Protein 1JHL (pdb70)

Structure (mmCIF, N/CA/C/O backbone):
data_1JHL
#
_entry.id   1JHL
#
_cell.length_a   57.800
_cell.length_b   57.800
_cell.length_c   282.100
_cell.angle_alpha   90.00
_cell.angle_beta   90.00
_cell.angle_gamma   120.00
#
_symmetry.space_group_name_H-M   'P 65'
#
loop_
_entity.id
_entity.type
_entity.pdbx_description
1 polymer 'IGG1-KAPPA D11.15 FV (LIGHT CHAIN)'
2 polymer 'IGG1-KAPPA D11.15 FV (HEAVY CHAIN)'
3 polymer 'PHEASANT EGG WHITE LYSOZYME'
#
loop_
_atom_site.group_PDB
_atom_site.id
_atom_site.type_symbol
_atom_site.label_atom_id
_atom_site.label_alt_id
_atom_site.label_comp_id
_atom_site.label_asym_id
_atom_site.label_entity_id
_atom_site.label_seq_id
_atom_site.pdbx_PDB_ins_code
_atom_site.Cartn_x
_atom_site.Cartn_y
_atom_site.Cartn_z
_atom_site.occupancy
_atom_site.B_iso_or_equiv
_atom_site.auth_seq_id
_atom_site.auth_comp_id
_atom_site.auth_asym_id
_atom_site.auth_atom_id
_atom_site.pdbx_PDB_model_num
ATOM 1 N N . ASP A 1 1 ? 59.745 -23.527 14.785 1.00 32.51 1 ASP L N 1
ATOM 2 C CA . ASP A 1 1 ? 59.720 -24.666 13.878 1.00 30.67 1 ASP L CA 1
ATOM 3 C C . ASP A 1 1 ? 60.519 -24.103 12.704 1.00 29.06 1 ASP L C 1
ATOM 4 O O . ASP A 1 1 ? 60.367 -22.908 12.377 1.00 28.57 1 ASP L O 1
ATOM 9 N N . ILE A 1 2 ? 61.370 -24.980 12.156 1.00 26.44 2 ILE L N 1
ATOM 10 C CA . ILE A 1 2 ? 62.196 -24.637 11.003 1.00 23.80 2 ILE L CA 1
ATOM 11 C C . ILE A 1 2 ? 61.207 -24.540 9.859 1.00 21.43 2 ILE L C 1
ATOM 12 O O . ILE A 1 2 ? 60.278 -25.320 9.666 1.00 18.83 2 ILE L O 1
ATOM 17 N N . GLU A 1 3 ? 61.437 -23.494 9.148 1.00 21.18 3 GLU L N 1
ATOM 18 C CA . GLU A 1 3 ? 60.639 -23.207 8.000 1.00 22.28 3 GLU L CA 1
ATOM 19 C C . GLU A 1 3 ? 61.657 -23.407 6.927 1.00 20.55 3 GLU L C 1
ATOM 20 O O . GLU A 1 3 ? 62.745 -22.821 7.049 1.00 18.44 3 GLU L O 1
ATOM 26 N N . LEU A 1 4 ? 61.327 -24.257 5.957 1.00 19.09 4 LEU L N 1
ATOM 27 C CA . LEU A 1 4 ? 62.110 -24.490 4.771 1.00 15.97 4 LEU L CA 1
ATOM 28 C C . LEU A 1 4 ? 61.271 -23.907 3.669 1.00 16.44 4 LEU L C 1
ATOM 29 O O . LEU A 1 4 ? 60.032 -24.113 3.557 1.00 17.36 4 LEU L O 1
ATOM 34 N N . THR A 1 5 ? 62.039 -23.067 2.975 1.00 16.50 5 THR L N 1
ATOM 35 C CA . THR A 1 5 ? 61.583 -22.479 1.732 1.00 17.21 5 THR L CA 1
ATOM 36 C C . THR A 1 5 ? 62.165 -23.294 0.576 1.00 16.08 5 THR L C 1
ATOM 37 O O . THR A 1 5 ? 63.367 -23.518 0.551 1.00 16.65 5 THR L O 1
ATOM 41 N N . GLN A 1 6 ? 61.416 -23.827 -0.371 1.00 14.89 6 GLN L N 1
ATOM 42 C CA . GLN A 1 6 ? 62.045 -24.594 -1.413 1.00 14.36 6 GLN L CA 1
ATOM 43 C C . GLN A 1 6 ? 62.014 -23.805 -2.724 1.00 15.22 6 GLN L C 1
ATOM 44 O O . GLN A 1 6 ? 61.077 -23.009 -2.914 1.00 12.63 6 GLN L O 1
ATOM 50 N N . SER A 1 7 ? 62.942 -23.929 -3.678 1.00 15.73 7 SER L N 1
ATOM 51 C CA . SER A 1 7 ? 62.920 -22.985 -4.774 1.00 17.81 7 SER L CA 1
ATOM 52 C C . SER A 1 7 ? 63.497 -23.518 -6.064 1.00 18.79 7 SER L C 1
ATOM 53 O O . SER A 1 7 ? 64.610 -24.028 -6.087 1.00 20.02 7 SER L O 1
ATOM 56 N N . PRO A 1 8 ? 62.851 -23.416 -7.186 1.00 19.14 8 PRO L N 1
ATOM 57 C CA . PRO A 1 8 ? 61.546 -22.818 -7.343 1.00 20.64 8 PRO L CA 1
ATOM 58 C C . PRO A 1 8 ? 60.466 -23.815 -7.066 1.00 21.27 8 PRO L C 1
ATOM 59 O O . PRO A 1 8 ? 60.787 -24.980 -6.903 1.00 22.70 8 PRO L O 1
ATOM 63 N N . SER A 1 9 ? 59.204 -23.414 -7.046 1.00 24.08 9 SER L N 1
ATOM 64 C CA . SER A 1 9 ? 58.104 -24.334 -6.879 1.00 25.46 9 SER L CA 1
ATOM 65 C C . SER A 1 9 ? 58.000 -24.971 -8.249 1.00 26.38 9 SER L C 1
ATOM 66 O O . SER A 1 9 ? 57.632 -26.118 -8.277 1.00 28.83 9 SER L O 1
ATOM 69 N N . TYR A 1 10 ? 58.325 -24.389 -9.405 1.00 28.13 10 TYR L N 1
ATOM 70 C CA . TYR A 1 10 ? 58.191 -25.086 -10.658 1.00 30.34 10 TYR L CA 1
ATOM 71 C C . TYR A 1 10 ? 59.457 -24.929 -11.444 1.00 30.24 10 TYR L C 1
ATOM 72 O O . TYR A 1 10 ? 60.099 -23.881 -11.467 1.00 30.20 10 TYR L O 1
ATOM 81 N N . LEU A 1 11 ? 59.868 -26.066 -11.962 1.00 31.06 11 LEU L N 1
ATOM 82 C CA . LEU A 1 11 ? 60.985 -26.143 -12.875 1.00 31.15 11 LEU L CA 1
ATOM 83 C C . LEU A 1 11 ? 60.499 -27.069 -13.953 1.00 30.46 11 LEU L C 1
ATOM 84 O O . LEU A 1 11 ? 59.797 -28.066 -13.718 1.00 32.11 11 LEU L O 1
ATOM 89 N N . VAL A 1 12 ? 60.765 -26.672 -15.178 1.00 28.71 12 VAL L N 1
ATOM 90 C CA . VAL A 1 12 ? 60.506 -27.568 -16.288 1.00 26.60 12 VAL L CA 1
ATOM 91 C C . VAL A 1 12 ? 61.910 -27.824 -16.799 1.00 25.46 12 VAL L C 1
ATOM 92 O O . VAL A 1 12 ? 62.833 -27.046 -16.541 1.00 25.07 12 VAL L O 1
ATOM 96 N N . ALA A 1 13 ? 62.113 -28.945 -17.459 1.00 24.41 13 ALA L N 1
ATOM 97 C CA . ALA A 1 13 ? 63.417 -29.272 -17.963 1.00 23.60 13 ALA L CA 1
ATOM 98 C C . ALA A 1 13 ? 63.378 -30.264 -19.108 1.00 23.25 13 ALA L C 1
ATOM 99 O O . ALA A 1 13 ? 62.350 -30.907 -19.337 1.00 22.78 13 ALA L O 1
ATOM 101 N N . SER A 1 14 ? 64.442 -30.413 -19.872 1.00 24.25 14 SER L N 1
ATOM 102 C CA . SER A 1 14 ? 64.421 -31.396 -20.926 1.00 27.51 14 SER L CA 1
ATOM 103 C C . SER A 1 14 ? 65.401 -32.524 -20.619 1.00 29.64 14 SER L C 1
ATOM 104 O O . SER A 1 14 ? 66.414 -32.293 -19.937 1.00 28.86 14 SER L O 1
ATOM 107 N N . PRO A 1 15 ? 65.096 -33.802 -20.954 1.00 30.32 15 PRO L N 1
ATOM 108 C CA . PRO A 1 15 ? 65.914 -34.911 -20.517 1.00 30.22 15 PRO L CA 1
ATOM 109 C C . PRO A 1 15 ? 67.315 -34.702 -21.111 1.00 31.32 15 PRO L C 1
ATOM 110 O O . PRO A 1 15 ? 67.452 -34.158 -22.230 1.00 31.61 15 PRO L O 1
ATOM 114 N N . GLY A 1 16 ? 68.306 -35.004 -20.243 1.00 29.71 16 GLY L N 1
ATOM 115 C CA . GLY A 1 16 ? 69.700 -34.798 -20.536 1.00 27.16 16 GLY L CA 1
ATOM 116 C C . GLY A 1 16 ? 70.246 -33.566 -19.867 1.00 26.30 16 GLY L C 1
ATOM 117 O O . GLY A 1 16 ? 71.455 -33.449 -19.650 1.00 28.04 16 GLY L O 1
ATOM 118 N N . GLU A 1 17 ? 69.428 -32.604 -19.504 1.00 25.34 17 GLU L N 1
ATOM 119 C CA . GLU A 1 17 ? 69.967 -31.439 -18.856 1.00 25.03 17 GLU L CA 1
ATOM 120 C C . GLU A 1 17 ? 69.985 -31.600 -17.337 1.00 24.77 17 GLU L C 1
ATOM 121 O O . GLU A 1 17 ? 69.443 -32.608 -16.861 1.00 23.77 17 GLU L O 1
ATOM 127 N N . THR A 1 18 ? 70.700 -30.686 -16.640 1.00 24.45 18 THR L N 1
ATOM 128 C CA . THR A 1 18 ? 70.819 -30.636 -15.185 1.00 25.15 18 THR L CA 1
ATOM 129 C C . THR A 1 18 ? 69.914 -29.595 -14.559 1.00 24.69 18 THR L C 1
ATOM 130 O O . THR A 1 18 ? 69.865 -28.465 -15.047 1.00 25.54 18 THR L O 1
ATOM 134 N N . ILE A 1 19 ? 69.273 -29.920 -13.459 1.00 23.41 19 ILE L N 1
ATOM 135 C CA . ILE A 1 19 ? 68.452 -28.999 -12.717 1.00 22.96 19 ILE L CA 1
ATOM 136 C C . ILE A 1 19 ? 69.044 -28.772 -11.307 1.00 22.50 19 ILE L C 1
ATOM 137 O O . ILE A 1 19 ? 70.044 -29.411 -10.960 1.00 22.42 19 ILE L O 1
ATOM 142 N N . THR A 1 20 ? 68.532 -27.910 -10.422 1.00 23.23 20 THR L N 1
ATOM 143 C CA . THR A 1 20 ? 69.093 -27.616 -9.077 1.00 22.10 20 THR L CA 1
ATOM 144 C C . THR A 1 20 ? 67.964 -26.978 -8.262 1.00 21.36 20 THR L C 1
ATOM 145 O O . THR A 1 20 ? 67.307 -26.018 -8.691 1.00 23.91 20 THR L O 1
ATOM 149 N N . ILE A 1 21 ? 67.622 -27.539 -7.129 1.00 19.44 21 ILE L N 1
ATOM 150 C CA . ILE A 1 21 ? 66.533 -27.051 -6.319 1.00 14.58 21 ILE L CA 1
ATOM 151 C C . ILE A 1 21 ? 67.248 -26.567 -5.088 1.00 15.28 21 ILE L C 1
ATOM 152 O O . ILE A 1 21 ? 68.260 -27.123 -4.649 1.00 15.88 21 ILE L O 1
ATOM 157 N N . ASN A 1 22 ? 66.773 -25.502 -4.525 1.00 16.25 22 ASN L N 1
ATOM 158 C CA . ASN A 1 22 ? 67.365 -25.036 -3.285 1.00 18.17 22 ASN L CA 1
ATOM 159 C C . ASN A 1 22 ? 66.347 -25.182 -2.173 1.00 16.62 22 ASN L C 1
ATOM 160 O O . ASN A 1 22 ? 65.141 -25.222 -2.430 1.00 14.69 22 ASN L O 1
ATOM 165 N N . CYS A 1 23 ? 66.889 -25.301 -0.969 1.00 15.06 23 CYS L N 1
ATOM 166 C CA . CYS A 1 23 ? 66.115 -25.467 0.216 1.00 15.50 23 CYS L CA 1
ATOM 167 C C . CYS A 1 23 ? 66.738 -24.534 1.212 1.00 15.95 23 CYS L C 1
ATOM 168 O O . CYS A 1 23 ? 67.938 -24.517 1.398 1.00 17.35 23 CYS L O 1
ATOM 171 N N . ARG A 1 24 ? 65.955 -23.647 1.816 1.00 18.66 24 ARG L N 1
ATOM 172 C CA . ARG A 1 24 ? 66.455 -22.649 2.762 1.00 19.39 24 ARG L CA 1
ATOM 173 C C . ARG A 1 24 ? 65.806 -22.866 4.137 1.00 16.97 24 ARG L C 1
ATOM 174 O O . ARG A 1 24 ? 64.586 -22.815 4.168 1.00 18.45 24 ARG L O 1
ATOM 182 N N . ALA A 1 25 ? 66.504 -23.205 5.223 1.00 14.74 25 ALA L N 1
ATOM 183 C CA . ALA A 1 25 ? 65.960 -23.373 6.571 1.00 13.78 25 ALA L CA 1
ATOM 184 C C . ALA A 1 25 ? 65.831 -22.031 7.350 1.00 14.34 25 ALA L C 1
ATOM 185 O O . ALA A 1 25 ? 66.617 -21.128 7.035 1.00 14.28 25 ALA L O 1
ATOM 187 N N . SER A 1 26 ? 64.867 -21.763 8.296 1.00 15.23 26 SER L N 1
ATOM 188 C CA . SER A 1 26 ? 64.799 -20.528 9.104 1.00 14.72 26 SER L CA 1
ATOM 189 C C . SER A 1 26 ? 65.914 -20.494 10.145 1.00 16.97 26 SER L C 1
ATOM 190 O O . SER A 1 26 ? 66.213 -19.461 10.749 1.00 18.14 26 SER L O 1
ATOM 193 N N . LYS A 1 27 ? 66.548 -21.618 10.491 1.00 16.17 27 LYS L N 1
ATOM 194 C CA . LYS A 1 27 ? 67.730 -21.552 11.280 1.00 15.51 27 LYS L CA 1
ATOM 195 C C . LYS A 1 27 ? 68.623 -22.638 10.751 1.00 14.82 27 LYS L C 1
ATOM 196 O O . LYS A 1 27 ? 68.104 -23.353 9.940 1.00 12.49 27 LYS L O 1
ATOM 202 N N . SER A 1 28 ? 69.920 -22.751 11.151 1.00 17.09 28 SER L N 1
ATOM 203 C CA . SER A 1 28 ? 70.933 -23.772 10.808 1.00 17.16 28 SER L CA 1
ATOM 204 C C . SER A 1 28 ? 70.467 -25.109 11.398 1.00 19.85 28 SER L C 1
ATOM 205 O O . SER A 1 28 ? 70.195 -25.269 12.619 1.00 20.86 28 SER L O 1
ATOM 208 N N . ILE A 1 29 ? 70.376 -26.085 10.473 1.00 20.26 29 ILE L N 1
ATOM 209 C CA . ILE A 1 29 ? 69.940 -27.434 10.776 1.00 17.66 29 ILE L CA 1
ATOM 210 C C . ILE A 1 29 ? 71.120 -28.330 10.539 1.00 18.39 29 ILE L C 1
ATOM 211 O O . ILE A 1 29 ? 70.947 -29.352 9.922 1.00 16.93 29 ILE L O 1
ATOM 216 N N . SER A 1 30 ? 72.316 -27.898 10.968 1.00 20.75 30 SER L N 1
ATOM 217 C CA . SER A 1 30 ? 73.580 -28.652 10.965 1.00 22.62 30 SER L CA 1
ATOM 218 C C . SER A 1 30 ? 74.005 -29.770 9.970 1.00 23.84 30 SER L C 1
ATOM 219 O O . SER A 1 30 ? 74.853 -30.628 10.289 1.00 23.86 30 SER L O 1
ATOM 222 N N . LYS A 1 31 ? 73.529 -29.661 8.721 1.00 22.61 31 LYS L N 1
ATOM 223 C CA . LYS A 1 31 ? 73.576 -30.644 7.628 1.00 23.82 31 LYS L CA 1
ATOM 224 C C . LYS A 1 31 ? 72.445 -31.694 7.709 1.00 21.64 31 LYS L C 1
ATOM 225 O O . LYS A 1 31 ? 72.313 -32.598 6.886 1.00 21.58 31 LYS L O 1
ATOM 231 N N . SER A 1 32 ? 71.561 -31.611 8.681 1.00 19.21 32 SER L N 1
ATOM 232 C CA . SER A 1 32 ? 70.354 -32.425 8.784 1.00 16.57 32 SER L CA 1
ATOM 233 C C . SER A 1 32 ? 69.145 -32.133 7.869 1.00 14.32 32 SER L C 1
ATOM 234 O O . SER A 1 32 ? 68.034 -31.969 8.392 1.00 15.18 32 SER L O 1
ATOM 237 N N . LEU A 1 33 ? 69.319 -32.182 6.541 1.00 9.37 33 LEU L N 1
ATOM 238 C CA . LEU A 1 33 ? 68.249 -32.0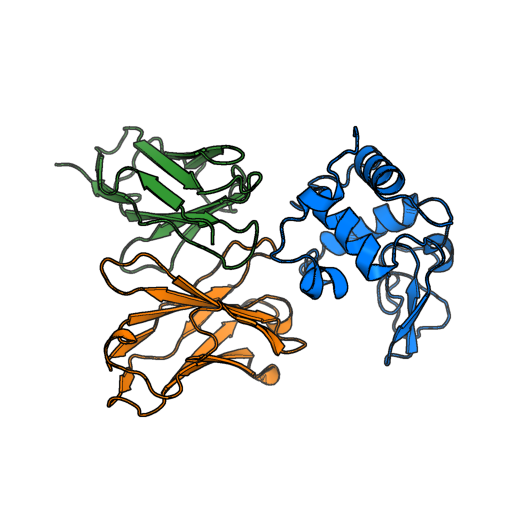66 5.586 1.00 7.15 33 LEU L CA 1
ATOM 239 C C . LEU A 1 33 ? 68.074 -33.376 4.870 1.00 6.63 33 LEU L C 1
ATOM 240 O O . LEU A 1 33 ? 69.102 -34.028 4.677 1.00 7.96 33 LEU L O 1
ATOM 245 N N . ALA A 1 34 ? 66.878 -33.775 4.431 1.00 6.13 34 ALA L N 1
ATOM 246 C CA . ALA A 1 34 ? 66.670 -35.013 3.646 1.00 6.07 34 ALA L CA 1
ATOM 247 C C . ALA A 1 34 ? 65.861 -34.665 2.436 1.00 3.94 34 ALA L C 1
ATOM 248 O O . ALA A 1 34 ? 65.158 -33.656 2.500 1.00 4.01 34 ALA L O 1
ATOM 250 N N . TRP A 1 35 ? 65.933 -35.398 1.331 1.00 3.65 35 TRP L N 1
ATOM 251 C CA . TRP A 1 35 ? 65.216 -35.014 0.120 1.00 3.97 35 TRP L CA 1
ATOM 252 C C . TRP A 1 35 ? 64.407 -36.176 -0.365 1.00 3.63 35 TRP L C 1
ATOM 253 O O . TRP A 1 35 ? 64.838 -37.294 -0.194 1.00 5.02 35 TRP L O 1
ATOM 264 N N . TYR A 1 36 ? 63.213 -35.917 -0.886 1.00 5.44 36 TYR L N 1
ATOM 265 C CA . TYR A 1 36 ? 62.275 -36.906 -1.358 1.00 8.41 36 TYR L CA 1
ATOM 266 C C . TYR A 1 36 ? 61.813 -36.694 -2.791 1.00 7.69 36 TYR L C 1
ATOM 267 O O . TYR A 1 36 ? 61.780 -35.572 -3.269 1.00 6.11 36 TYR L O 1
ATOM 276 N N . GLN A 1 37 ? 61.613 -37.790 -3.520 1.00 8.85 37 GLN L N 1
ATOM 277 C CA . GLN A 1 37 ? 60.964 -37.727 -4.790 1.00 10.93 37 GLN L CA 1
ATOM 278 C C . GLN A 1 37 ? 59.571 -38.385 -4.636 1.00 13.16 37 GLN L C 1
ATOM 279 O O . GLN A 1 37 ? 59.431 -39.514 -4.127 1.00 12.21 37 GLN L O 1
ATOM 285 N N . GLU A 1 38 ? 58.557 -37.632 -5.109 1.00 16.55 38 GLU L N 1
ATOM 286 C CA . GLU A 1 38 ? 57.150 -38.036 -5.173 1.00 19.07 38 GLU L CA 1
ATOM 287 C C . GLU A 1 38 ? 56.631 -38.044 -6.626 1.00 19.00 38 GLU L C 1
ATOM 288 O O . GLU A 1 38 ? 56.328 -37.034 -7.272 1.00 16.58 38 GLU L O 1
ATOM 294 N N . LYS A 1 39 ? 56.512 -39.247 -7.153 1.00 21.11 39 LYS L N 1
ATOM 295 C CA . LYS A 1 39 ? 55.953 -39.557 -8.470 1.00 23.02 39 LYS L CA 1
ATOM 296 C C . LYS A 1 39 ? 54.564 -40.165 -8.207 1.00 22.26 39 LYS L C 1
ATOM 297 O O . LYS A 1 39 ? 54.356 -41.040 -7.371 1.00 19.86 39 LYS L O 1
ATOM 303 N N . PRO A 1 40 ? 53.585 -39.723 -8.971 1.00 22.48 40 PRO L N 1
ATOM 304 C CA . PRO A 1 40 ? 52.230 -40.186 -8.878 1.00 21.77 40 PRO L CA 1
ATOM 305 C C . PRO A 1 40 ? 52.092 -41.655 -9.180 1.00 20.93 40 PRO L C 1
ATOM 306 O O . PRO A 1 40 ? 52.495 -42.081 -10.256 1.00 22.70 40 PRO L O 1
ATOM 310 N N . GLY A 1 41 ? 51.446 -42.423 -8.315 1.00 21.43 41 GLY L N 1
ATOM 311 C CA . GLY A 1 41 ? 51.257 -43.864 -8.474 1.00 20.90 41 GLY L CA 1
ATOM 312 C C . GLY A 1 41 ? 52.411 -44.643 -7.861 1.00 21.53 41 GLY L C 1
ATOM 313 O O . GLY A 1 41 ? 52.720 -45.771 -8.244 1.00 23.59 41 GLY L O 1
ATOM 314 N N . LYS A 1 42 ? 52.970 -44.060 -6.813 1.00 21.01 42 LYS L N 1
ATOM 315 C CA . LYS A 1 42 ? 54.210 -44.455 -6.169 1.00 19.23 42 LYS L CA 1
ATOM 316 C C . LYS A 1 42 ? 54.294 -43.798 -4.786 1.00 20.13 42 LYS L C 1
ATOM 317 O O . LYS A 1 42 ? 54.090 -42.582 -4.549 1.00 18.30 42 LYS L O 1
ATOM 323 N N . THR A 1 43 ? 54.744 -44.731 -3.916 1.00 20.96 43 THR L N 1
ATOM 324 C CA . THR A 1 43 ? 55.175 -44.484 -2.536 1.00 19.64 43 THR L CA 1
ATOM 325 C C . THR A 1 43 ? 56.327 -43.437 -2.525 1.00 21.83 43 THR L C 1
ATOM 326 O O . THR A 1 43 ? 57.155 -43.370 -3.457 1.00 22.83 43 THR L O 1
ATOM 330 N N . ASN A 1 44 ? 56.484 -42.618 -1.474 1.00 23.05 44 ASN L N 1
ATOM 331 C CA . ASN A 1 44 ? 57.481 -41.541 -1.436 1.00 21.83 44 ASN L CA 1
ATOM 332 C C . ASN A 1 44 ? 58.912 -42.065 -1.245 1.00 21.19 44 ASN L C 1
ATOM 333 O O . ASN A 1 44 ? 59.190 -42.942 -0.418 1.00 21.07 44 ASN L O 1
ATOM 338 N N . ASN A 1 45 ? 59.830 -41.570 -2.086 1.00 20.15 45 ASN L N 1
ATOM 339 C CA . ASN A 1 45 ? 61.183 -42.099 -2.195 1.00 17.43 45 ASN L CA 1
ATOM 340 C C . ASN A 1 45 ? 62.186 -41.239 -1.451 1.00 14.59 45 ASN L C 1
ATOM 341 O O . ASN A 1 45 ? 62.258 -40.056 -1.727 1.00 16.34 45 ASN L O 1
ATOM 346 N N . LEU A 1 46 ? 62.943 -41.706 -0.477 1.00 11.47 46 LEU L N 1
ATOM 347 C CA . LEU A 1 46 ? 63.985 -40.956 0.155 1.00 10.25 46 LEU L CA 1
ATOM 348 C C . LEU A 1 46 ? 65.205 -41.093 -0.760 1.00 11.68 46 LEU L C 1
ATOM 349 O O . LEU A 1 46 ? 65.711 -42.204 -0.974 1.00 13.61 46 LEU L O 1
ATOM 354 N N . LEU A 1 47 ? 65.634 -39.986 -1.370 1.00 12.72 47 LEU L N 1
ATOM 355 C CA . LEU A 1 47 ? 66.813 -39.869 -2.234 1.00 10.49 47 LEU L CA 1
ATOM 356 C C . LEU A 1 47 ? 68.071 -39.696 -1.397 1.00 10.03 47 LEU L C 1
ATOM 357 O O . LEU A 1 47 ? 69.013 -40.464 -1.473 1.00 10.61 47 LEU L O 1
ATOM 362 N N . ILE A 1 48 ? 68.095 -38.675 -0.560 1.00 10.79 48 ILE L N 1
ATOM 363 C CA . ILE A 1 48 ? 69.290 -38.209 0.135 1.00 12.19 48 ILE L CA 1
ATOM 364 C C . ILE A 1 48 ? 68.874 -37.909 1.552 1.00 12.89 48 ILE L C 1
ATOM 365 O O . ILE A 1 48 ? 67.742 -37.499 1.824 1.00 13.52 48 ILE L O 1
ATOM 370 N N . TYR A 1 49 ? 69.846 -38.096 2.422 1.00 13.10 49 TYR L N 1
ATOM 371 C CA . TYR A 1 49 ? 69.676 -37.840 3.797 1.00 13.38 49 TYR L CA 1
ATOM 372 C C . TYR A 1 49 ? 71.001 -37.333 4.371 1.00 14.24 49 TYR L C 1
ATOM 373 O O . TYR A 1 49 ? 72.121 -37.679 3.969 1.00 12.46 49 TYR L O 1
ATOM 382 N N . SER A 1 50 ? 70.765 -36.404 5.303 1.00 16.28 50 SER L N 1
ATOM 383 C CA . SER A 1 50 ? 71.788 -35.629 6.028 1.00 17.02 50 SER L CA 1
ATOM 384 C C . SER A 1 50 ? 72.661 -34.948 5.021 1.00 16.19 50 SER L C 1
ATOM 385 O O . SER A 1 50 ? 73.672 -35.512 4.615 1.00 18.10 50 SER L O 1
ATOM 388 N N . GLY A 1 51 ? 72.144 -33.843 4.500 1.00 16.50 51 GLY L N 1
ATOM 389 C CA . GLY A 1 51 ? 72.872 -32.949 3.597 1.00 17.05 51 GLY L CA 1
ATOM 390 C C . GLY A 1 51 ? 73.309 -33.668 2.339 1.00 17.59 51 GLY L C 1
ATOM 391 O O . GLY A 1 51 ? 72.672 -33.546 1.296 1.00 18.18 51 GLY L O 1
ATOM 392 N N . SER A 1 52 ? 74.349 -34.467 2.478 1.00 18.57 52 SER L N 1
ATOM 393 C CA . SER A 1 52 ? 74.974 -35.233 1.416 1.00 20.15 52 SER L CA 1
ATOM 394 C C . SER A 1 52 ? 74.769 -36.768 1.261 1.00 18.15 52 SER L C 1
ATOM 395 O O . SER A 1 52 ? 74.945 -37.274 0.141 1.00 16.41 52 SER L O 1
ATOM 398 N N . THR A 1 53 ? 74.357 -37.563 2.271 1.00 17.85 53 THR L N 1
ATOM 399 C CA . THR A 1 53 ? 74.477 -39.040 2.142 1.00 16.13 53 THR L CA 1
ATOM 400 C C . THR A 1 53 ? 73.409 -39.653 1.242 1.00 18.13 53 THR L C 1
ATOM 401 O O . THR A 1 53 ? 72.259 -39.196 1.175 1.00 18.96 53 THR L O 1
ATOM 405 N N . LEU A 1 54 ? 73.820 -40.659 0.462 1.00 18.74 54 LEU L N 1
ATOM 406 C CA . LEU A 1 54 ? 72.885 -41.220 -0.483 1.00 19.38 54 LEU L CA 1
ATOM 407 C C . LEU A 1 54 ? 72.193 -42.377 0.199 1.00 22.30 54 LEU L C 1
ATOM 408 O O . LEU A 1 54 ? 72.746 -43.207 0.965 1.00 23.13 54 LEU L O 1
ATOM 413 N N . GLN A 1 55 ? 70.893 -42.354 -0.071 1.00 23.46 55 GLN L N 1
ATOM 414 C CA . GLN A 1 55 ? 70.108 -43.456 0.356 1.00 23.47 55 GLN L CA 1
ATOM 415 C C . GLN A 1 55 ? 70.576 -44.568 -0.560 1.00 25.42 55 GLN L C 1
ATOM 416 O O . GLN A 1 55 ? 70.954 -44.408 -1.731 1.00 26.48 55 GLN L O 1
ATOM 422 N N . SER A 1 56 ? 70.622 -45.769 -0.029 1.00 27.84 56 SER L N 1
ATOM 423 C CA . SER A 1 56 ? 70.999 -46.910 -0.832 1.00 28.51 56 SER 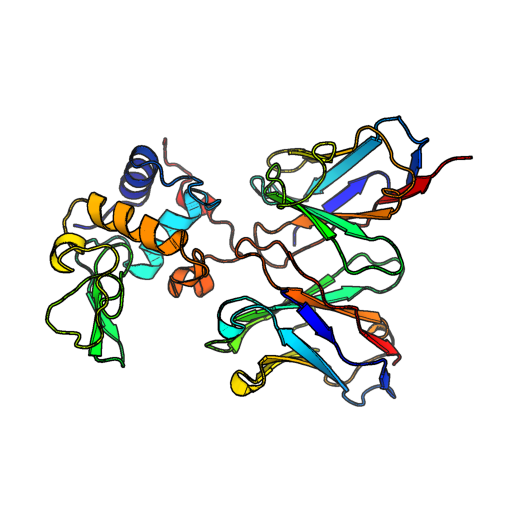L CA 1
ATOM 424 C C . SER A 1 56 ? 69.975 -47.194 -1.936 1.00 29.24 56 SER L C 1
ATOM 425 O O . SER A 1 56 ? 68.722 -47.127 -1.778 1.00 29.04 56 SER L O 1
ATOM 428 N N . GLY A 1 57 ? 70.631 -47.398 -3.089 1.00 27.67 57 GLY L N 1
ATOM 429 C CA . GLY A 1 57 ? 69.932 -47.870 -4.265 1.00 26.11 57 GLY L CA 1
ATOM 430 C C . GLY A 1 57 ? 69.709 -46.769 -5.278 1.00 26.58 57 GLY L C 1
ATOM 431 O O . GLY A 1 57 ? 69.327 -47.117 -6.408 1.00 28.69 57 GLY L O 1
ATOM 432 N N . ILE A 1 58 ? 69.988 -45.480 -4.968 1.00 23.03 58 ILE L N 1
ATOM 433 C CA . ILE A 1 58 ? 69.636 -44.408 -5.862 1.00 19.59 58 ILE L CA 1
ATOM 434 C C . ILE A 1 58 ? 70.661 -44.000 -6.912 1.00 20.15 58 ILE L C 1
ATOM 435 O O . ILE A 1 58 ? 71.874 -44.034 -6.610 1.00 22.16 58 ILE L O 1
ATOM 440 N N . PRO A 1 59 ? 70.278 -43.595 -8.151 1.00 18.12 59 PRO L N 1
ATOM 441 C CA . PRO A 1 59 ? 71.280 -43.283 -9.138 1.00 17.49 59 PRO L CA 1
ATOM 442 C C . PRO A 1 59 ? 72.029 -42.013 -8.721 1.00 18.47 59 PRO L C 1
ATOM 443 O O . PRO A 1 59 ? 71.450 -40.948 -8.445 1.00 17.76 59 PRO L O 1
ATOM 447 N N . SER A 1 60 ? 73.359 -42.208 -8.754 1.00 18.96 60 SER L N 1
ATOM 448 C CA . SER A 1 60 ? 74.431 -41.270 -8.490 1.00 18.07 60 SER L CA 1
ATOM 449 C C . SER A 1 60 ? 74.205 -39.882 -8.986 1.00 17.46 60 SER L C 1
ATOM 450 O O . SER A 1 60 ? 74.761 -38.910 -8.474 1.00 19.62 60 SER L O 1
ATOM 453 N N . ARG A 1 61 ? 73.371 -39.724 -9.996 1.00 17.40 61 ARG L N 1
ATOM 454 C CA . ARG A 1 61 ? 73.139 -38.407 -10.558 1.00 16.32 61 ARG L CA 1
ATOM 455 C C . ARG A 1 61 ? 72.450 -37.506 -9.563 1.00 15.95 61 ARG L C 1
ATOM 456 O O . ARG A 1 61 ? 72.381 -36.293 -9.800 1.00 18.03 61 ARG L O 1
ATOM 464 N N . PHE A 1 62 ? 71.969 -38.075 -8.456 1.00 15.03 62 PHE L N 1
ATOM 465 C CA . PHE A 1 62 ? 71.321 -37.355 -7.393 1.00 14.35 62 PHE L CA 1
ATOM 466 C C . PHE A 1 62 ? 72.335 -36.823 -6.406 1.00 16.42 62 PHE L C 1
ATOM 467 O O . PHE A 1 62 ? 73.142 -37.574 -5.809 1.00 15.98 62 PHE L O 1
ATOM 475 N N . SER A 1 63 ? 72.324 -35.483 -6.186 1.00 18.10 63 SER L N 1
ATOM 476 C CA . SER A 1 63 ? 73.334 -34.902 -5.276 1.00 18.05 63 SER L CA 1
ATOM 477 C C . SER A 1 63 ? 72.932 -33.710 -4.426 1.00 15.39 63 SER L C 1
ATOM 478 O O . SER A 1 63 ? 72.350 -32.752 -4.896 1.00 14.54 63 SER L O 1
ATOM 481 N N . GLY A 1 64 ? 73.314 -33.753 -3.169 1.00 15.81 64 GLY L N 1
ATOM 482 C CA . GLY A 1 64 ? 73.050 -32.686 -2.250 1.00 14.82 64 GLY L CA 1
ATOM 483 C C . GLY A 1 64 ? 74.283 -32.191 -1.551 1.00 13.76 64 GLY L C 1
ATOM 484 O O . GLY A 1 64 ? 75.191 -32.923 -1.120 1.00 10.60 64 GLY L O 1
ATOM 485 N N . SER A 1 65 ? 74.118 -30.874 -1.462 1.00 14.86 65 SER L N 1
ATOM 486 C CA . SER A 1 65 ? 75.093 -29.990 -0.862 1.00 17.12 65 SER L CA 1
ATOM 487 C C . SER A 1 65 ? 74.490 -28.972 0.136 1.00 16.92 65 SER L C 1
ATOM 488 O O . SER A 1 65 ? 73.324 -28.613 0.020 1.00 17.44 65 SER L O 1
ATOM 491 N N . GLY A 1 66 ? 75.181 -28.449 1.139 1.00 17.35 66 GLY L N 1
ATOM 492 C CA . GLY A 1 66 ? 74.635 -27.539 2.135 1.00 16.79 66 GLY L CA 1
ATOM 493 C C . GLY A 1 66 ? 75.108 -27.952 3.536 1.00 16.82 66 GLY L C 1
ATOM 494 O O . GLY A 1 66 ? 75.459 -29.109 3.852 1.00 13.76 66 GLY L O 1
ATOM 495 N N . SER A 1 67 ? 74.956 -26.965 4.396 1.00 18.93 67 SER L N 1
ATOM 496 C CA . SER A 1 67 ? 75.450 -27.093 5.730 1.00 22.24 67 SER L CA 1
ATOM 497 C C . SER A 1 67 ? 74.516 -26.540 6.848 1.00 23.41 67 SER L C 1
ATOM 498 O O . SER A 1 67 ? 74.184 -27.257 7.825 1.00 23.24 67 SER L O 1
ATOM 501 N N . GLY A 1 68 ? 74.033 -25.294 6.786 1.00 22.84 68 GLY L N 1
ATOM 502 C CA . GLY A 1 68 ? 73.211 -24.822 7.885 1.00 23.19 68 GLY L CA 1
ATOM 503 C C . GLY A 1 68 ? 71.850 -24.401 7.415 1.00 24.10 68 GLY L C 1
ATOM 504 O O . GLY A 1 68 ? 70.852 -24.961 7.815 1.00 24.72 68 GLY L O 1
ATOM 505 N N . THR A 1 69 ? 71.817 -23.429 6.523 1.00 25.55 69 THR L N 1
ATOM 506 C CA . THR A 1 69 ? 70.608 -22.826 5.977 1.00 26.04 69 THR L CA 1
ATOM 507 C C . THR A 1 69 ? 70.372 -23.134 4.479 1.00 25.66 69 THR L C 1
ATOM 508 O O . THR A 1 69 ? 69.238 -23.438 4.107 1.00 26.82 69 THR L O 1
ATOM 512 N N . ASP A 1 70 ? 71.359 -23.048 3.567 1.00 24.02 70 ASP L N 1
ATOM 513 C CA . ASP A 1 70 ? 71.054 -23.349 2.191 1.00 24.18 70 ASP L CA 1
ATOM 514 C C . ASP A 1 70 ? 71.646 -24.700 1.895 1.00 21.96 70 ASP L C 1
ATOM 515 O O . ASP A 1 70 ? 72.754 -24.986 2.368 1.00 21.38 70 ASP L O 1
ATOM 520 N N . PHE A 1 71 ? 70.871 -25.517 1.186 1.00 18.40 71 PHE L N 1
ATOM 521 C CA . PHE A 1 71 ? 71.168 -26.868 0.735 1.00 16.44 71 PHE L CA 1
ATOM 522 C C . PHE A 1 71 ? 70.573 -26.973 -0.679 1.00 16.77 71 PHE L C 1
ATOM 523 O O . PHE A 1 71 ? 69.632 -26.231 -1.054 1.00 14.89 71 PHE L O 1
ATOM 531 N N . THR A 1 72 ? 71.079 -27.904 -1.486 1.00 16.21 72 THR L N 1
ATOM 532 C CA . THR A 1 72 ? 70.637 -27.998 -2.865 1.00 16.24 72 THR L CA 1
ATOM 533 C C . THR A 1 72 ? 70.537 -29.483 -3.201 1.00 16.16 72 THR L C 1
ATOM 534 O O . THR A 1 72 ? 71.105 -30.388 -2.559 1.00 14.19 72 THR L O 1
ATOM 538 N N . LEU A 1 73 ? 69.728 -29.670 -4.240 1.00 15.72 73 LEU L N 1
ATOM 539 C CA . LEU A 1 73 ? 69.577 -30.956 -4.860 1.00 14.13 73 LEU L CA 1
ATOM 540 C C . LEU A 1 73 ? 69.904 -30.548 -6.250 1.00 12.88 73 LEU L C 1
ATOM 541 O O . LEU A 1 73 ? 69.477 -29.500 -6.708 1.00 11.41 73 LEU L O 1
ATOM 546 N N . THR A 1 74 ? 70.845 -31.333 -6.752 1.00 15.36 74 THR L N 1
ATOM 547 C CA . THR A 1 74 ? 71.355 -31.363 -8.108 1.00 17.56 74 THR L CA 1
ATOM 548 C C . THR A 1 74 ? 70.929 -32.705 -8.718 1.00 17.95 74 THR L C 1
ATOM 549 O O . THR A 1 74 ? 71.160 -33.825 -8.170 1.00 17.11 74 THR L O 1
ATOM 553 N N . ILE A 1 75 ? 70.321 -32.559 -9.881 1.00 15.48 75 ILE L N 1
ATOM 554 C CA . ILE A 1 75 ? 69.925 -33.766 -10.564 1.00 15.81 75 ILE L CA 1
ATOM 555 C C . ILE A 1 75 ? 70.546 -33.621 -11.958 1.00 18.06 75 ILE L C 1
ATOM 556 O O . ILE A 1 75 ? 70.119 -32.697 -12.658 1.00 19.87 75 ILE L O 1
ATOM 561 N N . SER A 1 76 ? 71.567 -34.369 -12.409 1.00 19.75 76 SER L N 1
ATOM 562 C CA . SER A 1 76 ? 72.047 -34.224 -13.784 1.00 20.65 76 SER L CA 1
ATOM 563 C C . SER A 1 76 ? 71.196 -35.146 -14.619 1.00 20.48 76 SER L C 1
ATOM 564 O O . SER A 1 76 ? 70.187 -35.603 -14.084 1.00 23.40 76 SER L O 1
ATOM 567 N N . SER A 1 77 ? 71.543 -35.444 -15.866 1.00 20.19 77 SER L N 1
ATOM 568 C CA . SER A 1 77 ? 70.860 -36.295 -16.813 1.00 20.19 77 SER L CA 1
ATOM 569 C C . SER A 1 77 ? 69.467 -36.818 -16.521 1.00 22.27 77 SER L C 1
ATOM 570 O O . SER A 1 77 ? 69.083 -37.987 -16.219 1.00 22.14 77 SER L O 1
ATOM 573 N N . LEU A 1 78 ? 68.707 -35.777 -16.816 1.00 22.60 78 LEU L N 1
ATOM 574 C CA . LEU A 1 78 ? 67.284 -35.942 -16.739 1.00 22.92 78 LEU L CA 1
ATOM 575 C C . LEU A 1 78 ? 66.804 -37.024 -17.729 1.00 24.39 78 LEU L C 1
ATOM 576 O O . LEU A 1 78 ? 67.206 -37.095 -18.909 1.00 21.32 78 LEU L O 1
ATOM 581 N N . GLU A 1 79 ? 66.199 -37.996 -16.981 1.00 25.81 79 GLU L N 1
ATOM 582 C CA . GLU A 1 79 ? 65.552 -39.233 -17.442 1.00 24.98 79 GLU L CA 1
ATOM 583 C C . GLU A 1 79 ? 64.146 -38.799 -17.479 1.00 25.42 79 GLU L C 1
ATOM 584 O O . GLU A 1 79 ? 63.727 -38.059 -16.567 1.00 27.26 79 GLU L O 1
ATOM 590 N N . PRO A 1 80 ? 63.342 -39.315 -18.394 1.00 25.12 80 PRO L N 1
ATOM 591 C CA . PRO A 1 80 ? 61.982 -38.835 -18.507 1.00 25.42 80 PRO L CA 1
ATOM 592 C C . PRO A 1 80 ? 61.125 -39.215 -17.274 1.00 26.76 80 PRO L C 1
ATOM 593 O O . PRO A 1 80 ? 60.012 -38.670 -17.077 1.00 27.51 80 PRO L O 1
ATOM 597 N N . GLU A 1 81 ? 61.656 -40.106 -16.399 1.00 25.85 81 GLU L N 1
ATOM 598 C CA . GLU A 1 81 ? 60.836 -40.553 -15.319 1.00 25.36 81 GLU L CA 1
ATOM 599 C C . GLU A 1 81 ? 61.260 -39.901 -14.052 1.00 23.40 81 GLU L C 1
ATOM 600 O O . GLU A 1 81 ? 60.531 -39.942 -13.058 1.00 19.89 81 GLU L O 1
ATOM 606 N N . ASP A 1 82 ? 62.367 -39.177 -14.038 1.00 22.73 82 ASP L N 1
ATOM 607 C CA . ASP A 1 82 ? 62.648 -38.576 -12.767 1.00 22.85 82 ASP L CA 1
ATOM 608 C C . ASP A 1 82 ? 62.075 -37.153 -12.861 1.00 23.22 82 ASP L C 1
ATOM 609 O O . ASP A 1 82 ? 62.707 -36.140 -12.629 1.00 26.05 82 ASP L O 1
ATOM 614 N N . PHE A 1 83 ? 60.795 -37.070 -13.162 1.00 23.22 83 PHE L N 1
ATOM 615 C CA . PHE A 1 83 ? 60.033 -35.859 -13.311 1.00 23.22 83 PHE L CA 1
ATOM 616 C C . PHE A 1 83 ? 58.824 -36.106 -12.374 1.00 22.77 83 PHE L C 1
ATOM 617 O O . PHE A 1 83 ? 57.897 -36.919 -12.561 1.00 22.25 83 PHE L O 1
ATOM 625 N N . ALA A 1 84 ? 58.898 -35.373 -11.276 1.00 22.06 84 ALA L N 1
ATOM 626 C CA . ALA A 1 84 ? 58.141 -35.667 -10.058 1.00 21.54 84 ALA L CA 1
ATOM 627 C C . ALA A 1 84 ? 58.110 -34.423 -9.125 1.00 20.99 84 ALA L C 1
ATOM 628 O O . ALA A 1 84 ? 58.464 -33.323 -9.567 1.00 19.99 84 ALA L O 1
ATOM 630 N N . MET A 1 85 ? 57.608 -34.523 -7.868 1.00 21.83 85 MET L N 1
ATOM 631 C CA . MET A 1 85 ? 57.664 -33.496 -6.817 1.00 21.04 85 MET L CA 1
ATOM 632 C C . MET A 1 85 ? 58.933 -33.785 -5.983 1.00 19.42 85 MET L C 1
ATOM 633 O O . MET A 1 85 ? 59.300 -34.946 -5.729 1.00 16.82 85 MET L O 1
ATOM 638 N N . TYR A 1 86 ? 59.697 -32.812 -5.529 1.00 17.63 86 TYR L N 1
ATOM 639 C CA . TYR A 1 86 ? 60.880 -33.133 -4.723 1.00 18.24 86 TYR L CA 1
ATOM 640 C C . TYR A 1 86 ? 60.610 -32.316 -3.473 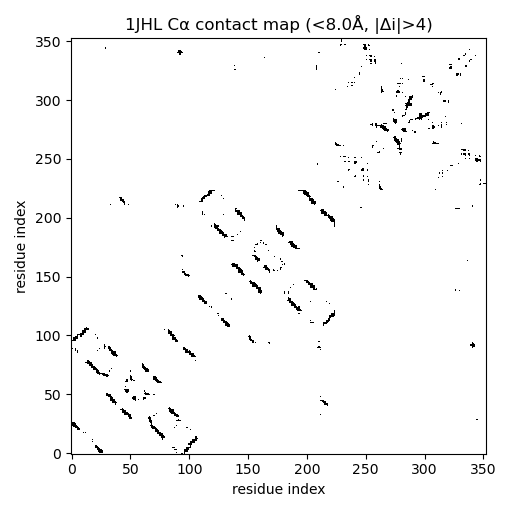1.00 17.26 86 TYR L C 1
ATOM 641 O O . TYR A 1 86 ? 60.028 -31.231 -3.556 1.00 16.08 86 TYR L O 1
ATOM 650 N N . ILE A 1 87 ? 60.878 -32.849 -2.278 1.00 17.82 87 ILE L N 1
ATOM 651 C CA . ILE A 1 87 ? 60.476 -32.202 -1.012 1.00 17.10 87 ILE L CA 1
ATOM 652 C C . ILE A 1 87 ? 61.713 -32.292 -0.161 1.00 17.63 87 ILE L C 1
ATOM 653 O O . ILE A 1 87 ? 62.265 -33.420 -0.117 1.00 17.64 87 ILE L O 1
ATOM 658 N N . CYS A 1 88 ? 62.188 -31.181 0.445 1.00 15.55 88 CYS L N 1
ATOM 659 C CA . CYS A 1 88 ? 63.278 -31.289 1.428 1.00 13.21 88 CYS L CA 1
ATOM 660 C C . CYS A 1 88 ? 62.656 -31.383 2.815 1.00 12.40 88 CYS L C 1
ATOM 661 O O . CYS A 1 88 ? 61.475 -31.091 2.955 1.00 13.05 88 CYS L O 1
ATOM 664 N N . GLN A 1 89 ? 63.324 -31.870 3.842 1.00 11.74 89 GLN L N 1
ATOM 665 C CA . GLN A 1 89 ? 62.793 -32.093 5.176 1.00 11.65 89 GLN L CA 1
ATOM 666 C C . GLN A 1 89 ? 63.945 -32.050 6.204 1.00 12.61 89 GLN L C 1
ATOM 667 O O . GLN A 1 89 ? 64.982 -32.731 6.096 1.00 11.09 89 GLN L O 1
ATOM 673 N N . GLN A 1 90 ? 63.762 -31.196 7.205 1.00 12.90 90 GLN L N 1
ATOM 674 C CA . GLN A 1 90 ? 64.745 -31.054 8.253 1.00 13.95 90 GLN L CA 1
ATOM 675 C C . GLN A 1 90 ? 64.500 -32.141 9.284 1.00 14.58 90 GLN L C 1
ATOM 676 O O . GLN A 1 90 ? 63.375 -32.515 9.645 1.00 16.37 90 GLN L O 1
ATOM 682 N N . HIS A 1 91 ? 65.594 -32.725 9.721 1.00 14.64 91 HIS L N 1
ATOM 683 C CA . HIS A 1 91 ? 65.512 -33.744 10.730 1.00 14.67 91 HIS L CA 1
ATOM 684 C C . HIS A 1 91 ? 66.504 -33.466 11.864 1.00 14.23 91 HIS L C 1
ATOM 685 O O . HIS A 1 91 ? 66.961 -34.408 12.486 1.00 15.81 91 HIS L O 1
ATOM 692 N N . ASN A 1 92 ? 66.810 -32.212 12.227 1.00 14.02 92 ASN L N 1
ATOM 693 C CA . ASN A 1 92 ? 67.787 -31.802 13.249 1.00 11.14 92 ASN L CA 1
ATOM 694 C C . ASN A 1 92 ? 67.076 -31.599 14.557 1.00 11.59 92 ASN L C 1
ATOM 695 O O . ASN A 1 92 ? 67.656 -31.660 15.626 1.00 11.27 92 ASN L O 1
ATOM 700 N N . GLU A 1 93 ? 65.796 -31.289 14.526 1.00 11.62 93 GLU L N 1
ATOM 701 C CA . GLU A 1 93 ? 65.096 -31.146 15.756 1.00 13.11 93 GLU L CA 1
ATOM 702 C C . GLU A 1 93 ? 63.640 -31.161 15.391 1.00 14.95 93 GLU L C 1
ATOM 703 O O . GLU A 1 93 ? 63.264 -30.883 14.242 1.00 12.17 93 GLU L O 1
ATOM 709 N N . TYR A 1 94 ? 62.906 -31.441 16.473 1.00 14.65 94 TYR L N 1
ATOM 710 C CA . TYR A 1 94 ? 61.492 -31.454 16.447 1.00 14.54 94 TYR L CA 1
ATOM 711 C C . TYR A 1 94 ? 60.858 -30.072 16.261 1.00 16.54 94 TYR L C 1
ATOM 712 O O . TYR A 1 94 ? 61.424 -29.066 16.679 1.00 16.34 94 TYR L O 1
ATOM 721 N N . PRO A 1 95 ? 59.654 -29.920 15.651 1.00 17.25 95 PRO L N 1
ATOM 722 C CA . PRO A 1 95 ? 58.984 -30.950 14.868 1.00 15.91 95 PRO L CA 1
ATOM 723 C C . PRO A 1 95 ? 59.704 -31.224 13.574 1.00 15.08 95 PRO L C 1
ATOM 724 O O . PRO A 1 95 ? 60.389 -30.324 13.112 1.00 15.95 95 PRO L O 1
ATOM 728 N N . TRP A 1 96 ? 59.591 -32.412 12.992 1.00 14.23 96 TRP L N 1
ATOM 729 C CA . TRP A 1 96 ? 60.101 -32.614 11.657 1.00 13.78 96 TRP L CA 1
ATOM 730 C C . TRP A 1 96 ? 59.263 -31.735 10.693 1.00 16.34 96 TRP L C 1
ATOM 731 O O . TRP A 1 96 ? 58.001 -31.750 10.728 1.00 16.33 96 TRP L O 1
ATOM 742 N N . THR A 1 97 ? 59.962 -30.880 9.898 1.00 15.99 97 THR L N 1
ATOM 743 C CA . THR A 1 97 ? 59.315 -30.053 8.899 1.00 15.26 97 THR L CA 1
ATOM 744 C C . THR A 1 97 ? 59.847 -30.242 7.466 1.00 13.71 97 THR L C 1
ATOM 745 O O . THR A 1 97 ? 61.001 -30.560 7.209 1.00 12.53 97 THR L O 1
ATOM 749 N N . PHE A 1 98 ? 58.936 -30.006 6.530 1.00 11.48 98 PHE L N 1
ATOM 750 C CA . PHE A 1 98 ? 59.109 -30.202 5.114 1.00 8.05 98 PHE L CA 1
ATOM 751 C C . PHE A 1 98 ? 59.081 -28.870 4.336 1.00 6.91 98 PHE L C 1
ATOM 752 O O . PHE A 1 98 ? 58.633 -27.851 4.812 1.00 5.50 98 PHE L O 1
ATOM 760 N N . GLY A 1 99 ? 59.540 -28.844 3.092 1.00 7.39 99 GLY L N 1
ATOM 761 C CA . GLY A 1 99 ? 59.482 -27.697 2.234 1.00 4.71 99 GLY L CA 1
ATOM 762 C C . GLY A 1 99 ? 58.134 -27.677 1.616 1.00 5.05 99 GLY L C 1
ATOM 763 O O . GLY A 1 99 ? 57.217 -28.416 1.952 1.00 8.96 99 GLY L O 1
ATOM 764 N N . GLY A 1 100 ? 58.056 -26.894 0.585 1.00 4.63 100 GLY L N 1
ATOM 765 C CA . GLY A 1 100 ? 56.867 -26.777 -0.182 1.00 5.30 100 GLY L CA 1
ATOM 766 C C . GLY A 1 100 ? 56.874 -27.726 -1.380 1.00 8.33 100 GLY L C 1
ATOM 767 O O . GLY A 1 100 ? 55.802 -28.119 -1.753 1.00 11.16 100 GLY L O 1
ATOM 768 N N . GLY A 1 101 ? 57.918 -28.227 -2.016 1.00 9.94 101 GLY L N 1
ATOM 769 C CA . GLY A 1 101 ? 57.790 -29.046 -3.193 1.00 11.18 101 GLY L CA 1
ATOM 770 C C . GLY A 1 101 ? 58.187 -28.237 -4.451 1.00 13.67 101 GLY L C 1
ATOM 771 O O . GLY A 1 101 ? 57.903 -27.038 -4.546 1.00 16.59 101 GLY L O 1
ATOM 772 N N . THR A 1 102 ? 59.008 -28.804 -5.348 1.00 14.15 102 THR L N 1
ATOM 773 C CA . THR A 1 102 ? 59.302 -28.300 -6.669 1.00 12.89 102 THR L CA 1
ATOM 774 C C . THR A 1 102 ? 58.537 -29.328 -7.467 1.00 15.07 102 THR L C 1
ATOM 775 O O . THR A 1 102 ? 58.642 -30.523 -7.149 1.00 15.49 102 THR L O 1
ATOM 779 N N . LYS A 1 103 ? 57.668 -28.952 -8.397 1.00 17.79 103 LYS L N 1
ATOM 780 C CA . LYS A 1 103 ? 56.974 -29.889 -9.301 1.00 18.84 103 LYS L CA 1
ATOM 781 C C . LYS A 1 103 ? 57.915 -29.768 -10.444 1.00 20.53 103 LYS L C 1
ATOM 782 O O . LYS A 1 103 ? 58.205 -28.643 -10.882 1.00 21.12 103 LYS L O 1
ATOM 788 N N . LEU A 1 104 ? 58.473 -30.906 -10.818 1.00 22.10 104 LEU L N 1
ATOM 789 C CA . LEU A 1 104 ? 59.392 -30.959 -11.929 1.00 24.12 104 LEU L CA 1
ATOM 790 C C . LEU A 1 104 ? 58.721 -31.633 -13.149 1.00 26.43 104 LEU L C 1
ATOM 791 O O . LEU A 1 104 ? 58.483 -32.853 -13.180 1.00 25.95 104 LEU L O 1
ATOM 796 N N . GLU A 1 105 ? 58.385 -30.831 -14.189 1.00 29.51 105 GLU L N 1
ATOM 797 C CA . GLU A 1 105 ? 57.718 -31.309 -15.404 1.00 30.27 105 GLU L CA 1
ATOM 798 C C . GLU A 1 105 ? 58.644 -31.617 -16.584 1.00 30.33 105 GLU L C 1
ATOM 799 O O . GLU A 1 105 ? 59.574 -30.857 -16.845 1.00 29.25 105 GLU L O 1
ATOM 805 N N . ILE A 1 106 ? 58.508 -32.763 -17.242 1.00 31.48 106 ILE L N 1
ATOM 806 C CA . ILE A 1 106 ? 59.271 -32.997 -18.452 1.00 34.44 106 ILE L CA 1
ATOM 807 C C . ILE A 1 106 ? 58.818 -32.013 -19.545 1.00 35.61 106 ILE L C 1
ATOM 808 O O . ILE A 1 106 ? 57.614 -31.752 -19.695 1.00 34.51 106 ILE L O 1
ATOM 813 N N . LYS A 1 107 ? 59.779 -31.407 -20.263 1.00 36.29 107 LYS L N 1
ATOM 814 C CA . LYS A 1 107 ? 59.490 -30.398 -21.271 1.00 38.22 107 LYS L CA 1
ATOM 815 C C . LYS A 1 107 ? 59.239 -30.912 -22.685 1.00 39.69 107 LYS L C 1
ATOM 816 O O . LYS A 1 107 ? 59.787 -31.977 -23.070 1.00 39.45 107 LYS L O 1
ATOM 822 N N . ARG A 1 108 ? 58.351 -30.106 -23.341 1.00 40.74 108 ARG L N 1
ATOM 823 C CA . ARG A 1 108 ? 57.931 -30.246 -24.751 1.00 42.64 108 ARG L CA 1
ATOM 824 C C . ARG A 1 108 ? 57.370 -28.883 -25.206 1.00 41.31 108 ARG L C 1
ATOM 825 O O . ARG A 1 108 ? 58.142 -28.131 -25.801 1.00 40.70 108 ARG L O 1
ATOM 834 N N . GLN B 2 1 ? 61.099 -57.362 2.667 1.00 29.55 1 GLN H N 1
ATOM 835 C CA . GLN B 2 1 ? 60.744 -56.111 1.974 1.00 26.99 1 GLN H CA 1
ATOM 836 C C . GLN B 2 1 ? 59.873 -55.415 3.009 1.00 25.18 1 GLN H C 1
ATOM 837 O O . GLN B 2 1 ? 58.822 -55.909 3.426 1.00 23.86 1 GLN H O 1
ATOM 843 N N . VAL B 2 2 ? 60.491 -54.358 3.522 1.00 24.97 2 VAL H N 1
ATOM 844 C CA . VAL B 2 2 ? 59.940 -53.443 4.527 1.00 23.10 2 VAL H CA 1
ATOM 845 C C . VAL B 2 2 ? 58.719 -52.856 3.830 1.00 24.04 2 VAL H C 1
ATOM 846 O O . VAL B 2 2 ? 58.824 -52.463 2.655 1.00 23.67 2 VAL H O 1
ATOM 850 N N . GLN B 2 3 ? 57.579 -52.794 4.517 1.00 23.36 3 GLN H N 1
ATOM 851 C CA . GLN B 2 3 ? 56.367 -52.423 3.856 1.00 23.21 3 GLN H CA 1
ATOM 852 C C . GLN B 2 3 ? 55.363 -51.965 4.903 1.00 23.24 3 GLN H C 1
ATOM 853 O O . GLN B 2 3 ? 55.081 -52.597 5.930 1.00 23.87 3 GLN H O 1
ATOM 859 N N . LEU B 2 4 ? 54.820 -50.796 4.635 1.00 23.16 4 LEU H N 1
ATOM 860 C CA . LEU B 2 4 ? 53.897 -50.160 5.547 1.00 23.48 4 LEU H CA 1
ATOM 861 C C . LEU B 2 4 ? 52.662 -50.046 4.723 1.00 22.84 4 LEU H C 1
ATOM 862 O O . LEU B 2 4 ? 52.760 -49.504 3.636 1.00 23.97 4 LEU H O 1
ATOM 867 N N . GLN B 2 5 ? 51.538 -50.605 5.085 1.00 21.95 5 GLN H N 1
ATOM 868 C CA . GLN B 2 5 ? 50.432 -50.418 4.211 1.00 23.46 5 GLN H CA 1
ATOM 869 C C . GLN B 2 5 ? 49.309 -50.003 5.105 1.00 21.26 5 GLN H C 1
ATOM 870 O O . GLN B 2 5 ? 49.132 -50.456 6.226 1.00 21.34 5 GLN H O 1
ATOM 876 N N . GLN B 2 6 ? 48.672 -48.934 4.704 1.00 19.60 6 GLN H N 1
ATOM 877 C CA . GLN B 2 6 ? 47.641 -48.328 5.500 1.00 17.90 6 GLN H CA 1
ATOM 878 C C . GLN B 2 6 ? 46.262 -48.736 5.111 1.00 17.43 6 GLN H C 1
ATOM 879 O O . GLN B 2 6 ? 46.085 -49.362 4.079 1.00 19.23 6 GLN H O 1
ATOM 885 N N . SER B 2 7 ? 45.282 -48.325 5.908 1.00 18.68 7 SER H N 1
ATOM 886 C CA . SER B 2 7 ? 43.893 -48.610 5.622 1.00 19.20 7 SER H CA 1
ATOM 887 C C . SER B 2 7 ? 43.337 -47.714 4.492 1.00 18.72 7 SER H C 1
ATOM 888 O O . SER B 2 7 ? 43.946 -46.708 4.063 1.00 19.00 7 SER H O 1
ATOM 891 N N . GLY B 2 8 ? 42.128 -48.110 4.071 1.00 16.77 8 GLY H N 1
ATOM 892 C CA . GLY B 2 8 ? 41.365 -47.468 3.023 1.00 15.63 8 GLY H CA 1
ATOM 893 C C . GLY B 2 8 ? 40.735 -46.133 3.341 1.00 14.92 8 GLY H C 1
ATOM 894 O O . GLY B 2 8 ? 40.781 -45.594 4.437 1.00 15.99 8 GLY H O 1
ATOM 895 N N . ALA B 2 9 ? 40.131 -45.583 2.309 1.00 15.76 9 ALA H N 1
ATOM 896 C CA . ALA B 2 9 ? 39.594 -44.262 2.425 1.00 16.00 9 ALA H CA 1
ATOM 897 C C . ALA B 2 9 ? 38.424 -44.335 3.355 1.00 17.89 9 ALA H C 1
ATOM 898 O O . ALA B 2 9 ? 37.759 -45.361 3.539 1.00 18.23 9 ALA H O 1
ATOM 900 N N . GLU B 2 10 ? 38.291 -43.158 3.950 1.00 20.66 10 GLU H N 1
ATOM 901 C CA . GLU B 2 10 ? 37.335 -42.873 4.968 1.00 21.97 10 GLU H CA 1
ATOM 902 C C . GLU B 2 10 ? 36.448 -41.696 4.675 1.00 22.18 10 GLU H C 1
ATOM 903 O O . GLU B 2 10 ? 36.917 -40.684 4.174 1.00 23.32 10 GLU H O 1
ATOM 909 N N . LEU B 2 11 ? 35.175 -41.774 5.002 1.00 22.32 11 LEU H N 1
ATOM 910 C CA . LEU B 2 11 ? 34.316 -40.611 4.893 1.00 21.97 11 LEU H CA 1
ATOM 911 C C . LEU B 2 11 ? 33.739 -40.524 6.292 1.00 20.95 11 LEU H C 1
ATOM 912 O O . LEU B 2 11 ? 33.197 -41.462 6.876 1.00 22.74 11 LEU H O 1
ATOM 917 N N . VAL B 2 12 ? 33.899 -39.379 6.850 1.00 19.08 12 VAL H N 1
ATOM 918 C CA . VAL B 2 12 ? 33.490 -39.275 8.157 1.00 19.58 12 VAL H CA 1
ATOM 919 C C . VAL B 2 12 ? 32.717 -37.978 8.212 1.00 20.84 12 VAL H C 1
ATOM 920 O O . VAL B 2 12 ? 33.020 -36.946 7.656 1.00 20.75 12 VAL H O 1
ATOM 924 N N . ARG B 2 13 ? 31.641 -38.114 8.971 1.00 23.56 13 ARG H N 1
ATOM 925 C CA . ARG B 2 13 ? 30.706 -37.040 9.289 1.00 22.87 13 ARG H CA 1
ATOM 926 C C . ARG B 2 13 ? 31.541 -36.162 10.225 1.00 22.40 13 ARG H C 1
ATOM 927 O O . ARG B 2 13 ? 32.314 -36.688 11.023 1.00 20.03 13 ARG H O 1
ATOM 935 N N . PRO B 2 14 ? 31.507 -34.830 10.156 1.00 23.38 14 PRO H N 1
ATOM 936 C CA . PRO B 2 14 ? 32.077 -33.947 11.179 1.00 22.83 14 PRO H CA 1
ATOM 937 C C . PRO B 2 14 ? 31.793 -34.354 12.625 1.00 21.22 14 PRO H C 1
ATOM 938 O O . PRO B 2 14 ? 30.748 -34.870 13.059 1.00 20.57 14 PRO H O 1
ATOM 942 N N . GLY B 2 15 ? 32.929 -34.196 13.260 1.00 20.22 15 GLY H N 1
ATOM 943 C CA . GLY B 2 15 ? 33.062 -34.491 14.641 1.00 17.46 15 GLY H CA 1
ATOM 944 C C . GLY B 2 15 ? 32.965 -35.972 14.916 1.00 17.52 15 GLY H C 1
ATOM 945 O O . GLY B 2 15 ? 33.001 -36.239 16.118 1.00 19.98 15 GLY H O 1
ATOM 946 N N . ALA B 2 16 ? 32.851 -36.980 14.050 1.00 14.66 16 ALA H N 1
ATOM 947 C CA . ALA B 2 16 ? 32.687 -38.342 14.535 1.00 13.49 16 ALA H CA 1
ATOM 948 C C . ALA B 2 16 ? 34.111 -38.821 14.568 1.00 15.90 16 ALA H C 1
ATOM 949 O O . ALA B 2 16 ? 34.839 -38.239 13.754 1.00 16.49 16 ALA H O 1
ATOM 951 N N . SER B 2 17 ? 34.611 -39.744 15.407 1.00 14.76 17 SER H N 1
ATOM 952 C CA . SER B 2 17 ? 36.039 -40.065 15.331 1.00 17.04 17 SER H CA 1
ATOM 953 C C . SER B 2 17 ? 36.412 -41.035 14.252 1.00 16.14 17 SER H C 1
ATOM 954 O O . SER B 2 17 ? 35.521 -41.758 13.828 1.00 19.65 17 SER H O 1
ATOM 957 N N . VAL B 2 18 ? 37.653 -41.128 13.760 1.00 16.10 18 VAL H N 1
ATOM 958 C CA . VAL B 2 18 ? 38.092 -42.144 12.787 1.00 13.17 18 VAL H CA 1
ATOM 959 C C . VAL B 2 18 ? 39.474 -42.708 13.153 1.00 12.38 18 VAL H C 1
ATOM 960 O O . VAL B 2 18 ? 40.377 -41.962 13.527 1.00 13.36 18 VAL H O 1
ATOM 964 N N . LYS B 2 19 ? 39.702 -44.024 13.200 1.00 13.37 19 LYS H N 1
ATOM 965 C CA . LYS B 2 19 ? 41.012 -44.572 13.559 1.00 13.18 19 LYS H CA 1
ATOM 966 C C . LYS B 2 19 ? 41.764 -45.129 12.343 1.00 15.08 19 LYS H C 1
ATOM 967 O O . LYS B 2 19 ? 41.365 -46.155 11.770 1.00 18.02 19 LYS H O 1
ATOM 973 N N . LEU B 2 20 ? 42.890 -44.563 11.925 1.00 13.42 20 LEU H N 1
ATOM 974 C CA . LEU B 2 20 ? 43.626 -45.083 10.810 1.00 13.22 20 LEU H CA 1
ATOM 975 C C . LEU B 2 20 ? 44.619 -46.112 11.303 1.00 11.73 20 LEU H C 1
ATOM 976 O O . LEU B 2 20 ? 45.097 -45.978 12.416 1.00 12.90 20 LEU H O 1
ATOM 981 N N . SER B 2 21 ? 45.038 -47.050 10.461 1.00 10.68 21 SER H N 1
ATOM 982 C CA . SER B 2 21 ? 45.888 -48.164 10.812 1.00 10.45 21 SER H CA 1
ATOM 983 C C . SER B 2 21 ? 46.973 -48.224 9.745 1.00 12.37 21 SER H C 1
ATOM 984 O O . SER B 2 21 ? 46.775 -47.814 8.603 1.00 13.89 21 SER H O 1
ATOM 987 N N . CYS B 2 22 ? 48.091 -48.848 10.082 1.00 14.63 22 CYS H N 1
ATOM 988 C CA . CYS B 2 22 ? 49.268 -49.009 9.251 1.00 14.50 22 CYS H CA 1
ATOM 989 C C . CYS B 2 22 ? 50.062 -50.235 9.703 1.00 14.25 22 CYS H C 1
ATOM 990 O O . CYS B 2 22 ? 50.841 -50.288 10.636 1.00 13.42 22 CYS H O 1
ATOM 993 N N . LYS B 2 23 ? 49.705 -51.300 9.045 1.00 16.00 23 LYS H N 1
ATOM 994 C CA . LYS B 2 23 ? 50.306 -52.593 9.237 1.00 18.61 23 LYS H CA 1
ATOM 995 C C . LYS B 2 23 ? 51.746 -52.630 8.723 1.00 18.94 23 LYS H C 1
ATOM 996 O O . LYS B 2 23 ? 51.982 -52.404 7.515 1.00 19.76 23 LYS H O 1
ATOM 1002 N N . ALA B 2 24 ? 52.709 -52.908 9.615 1.00 17.33 24 ALA H N 1
ATOM 1003 C CA . ALA B 2 24 ? 54.099 -52.874 9.217 1.00 16.95 24 ALA H CA 1
ATOM 1004 C C . ALA B 2 24 ? 54.604 -54.253 8.865 1.00 18.74 24 ALA H C 1
ATOM 1005 O O . ALA B 2 24 ? 54.095 -55.186 9.517 1.00 20.41 24 ALA H O 1
ATOM 1007 N N . SER B 2 25 ? 55.495 -54.496 7.862 1.00 19.19 25 SER H N 1
ATOM 1008 C CA . SER B 2 25 ? 56.156 -55.827 7.701 1.00 16.59 25 SER H CA 1
ATOM 1009 C C . SER B 2 25 ? 57.566 -55.727 7.091 1.00 16.39 25 SER H C 1
ATOM 1010 O O . SER B 2 25 ? 58.089 -54.614 6.867 1.00 18.76 25 SER H O 1
ATOM 1013 N N . GLY B 2 26 ? 58.265 -56.857 6.922 1.00 13.63 26 GLY H N 1
ATOM 1014 C CA . GLY B 2 26 ? 59.567 -56.779 6.408 1.00 10.21 26 GLY H CA 1
ATOM 1015 C C . GLY B 2 26 ? 60.553 -56.340 7.472 1.00 11.21 26 GLY H C 1
ATOM 1016 O O . GLY B 2 26 ? 61.726 -56.368 7.146 1.00 12.66 26 GLY H O 1
ATOM 1017 N N . TYR B 2 27 ? 60.310 -55.976 8.725 1.00 11.23 27 TYR H N 1
ATOM 1018 C CA . TYR B 2 27 ? 61.395 -55.676 9.658 1.00 10.13 27 TYR H CA 1
ATOM 1019 C C . TYR B 2 27 ? 60.819 -55.870 11.021 1.00 11.39 27 TYR H C 1
ATOM 1020 O O . TYR B 2 27 ? 59.595 -56.099 11.140 1.00 10.01 27 TYR H O 1
ATOM 1029 N N . THR B 2 28 ? 61.675 -55.684 12.049 1.00 13.28 28 THR H N 1
ATOM 1030 C CA . THR B 2 28 ? 61.154 -55.895 13.426 1.00 16.40 28 THR H CA 1
ATOM 1031 C C . THR B 2 28 ? 60.591 -54.620 14.008 1.00 16.59 28 THR H C 1
ATOM 1032 O O . THR B 2 28 ? 61.268 -53.695 14.508 1.00 20.41 28 THR H O 1
ATOM 1036 N N . PHE B 2 29 ? 59.281 -54.565 13.807 1.00 14.34 29 PHE H N 1
ATOM 1037 C CA . PHE B 2 29 ? 58.541 -53.357 14.068 1.00 13.73 29 PHE H CA 1
ATOM 1038 C C . PHE B 2 29 ? 58.835 -52.486 15.296 1.00 15.03 29 PHE H C 1
ATOM 1039 O O . PHE B 2 29 ? 58.995 -51.262 15.208 1.00 13.91 29 PHE H O 1
ATOM 1047 N N . ILE B 2 30 ? 58.998 -53.140 16.456 1.00 13.19 30 ILE H N 1
ATOM 1048 C CA . ILE B 2 30 ? 59.092 -52.422 17.703 1.00 13.52 30 ILE H CA 1
ATOM 1049 C C . ILE B 2 30 ? 60.327 -51.551 17.866 1.00 13.30 30 ILE H C 1
ATOM 1050 O O . ILE B 2 30 ? 60.383 -50.736 18.777 1.00 12.46 30 ILE H O 1
ATOM 1055 N N . SER B 2 31 ? 61.301 -51.805 16.966 1.00 15.96 31 SER H N 1
ATOM 1056 C CA . SER B 2 31 ? 62.619 -51.188 16.850 1.00 14.95 31 SER H CA 1
ATOM 1057 C C . SER B 2 31 ? 62.663 -49.893 16.053 1.00 14.11 31 SER H C 1
ATOM 1058 O O . SER B 2 31 ? 63.674 -49.195 16.108 1.00 13.82 31 SER H O 1
ATOM 1061 N N . TYR B 2 32 ? 61.658 -49.511 15.267 1.00 13.37 32 TYR H N 1
ATOM 1062 C CA . TYR B 2 32 ? 61.675 -48.252 14.522 1.00 12.38 32 TYR H CA 1
ATOM 1063 C C . TYR B 2 32 ? 60.603 -47.252 14.890 1.00 12.98 32 TYR H C 1
ATOM 1064 O O . TYR B 2 32 ? 59.505 -47.649 15.275 1.00 11.90 32 TYR H O 1
ATOM 1073 N N . TRP B 2 33 ? 60.872 -45.953 14.727 1.00 13.48 33 TRP H N 1
ATOM 1074 C CA . TRP B 2 33 ? 59.890 -44.956 15.099 1.00 12.85 33 TRP H CA 1
ATOM 1075 C C . TRP B 2 33 ? 58.956 -44.866 13.963 1.00 12.93 33 TRP H C 1
ATOM 1076 O O . TRP B 2 33 ? 59.420 -44.966 12.815 1.00 14.69 33 TRP H O 1
ATOM 1087 N N . ILE B 2 34 ? 57.666 -44.786 14.296 1.00 13.45 34 ILE H N 1
ATOM 1088 C CA . ILE B 2 34 ? 56.693 -44.616 13.205 1.00 13.13 34 ILE H CA 1
ATOM 1089 C C . ILE B 2 34 ? 56.259 -43.166 13.332 1.00 11.20 34 ILE H C 1
ATOM 1090 O O . ILE B 2 34 ? 56.199 -42.640 14.466 1.00 10.23 34 ILE H O 1
ATOM 1095 N N . ASN B 2 35 ? 56.017 -42.551 12.185 1.00 7.80 35 ASN H N 1
ATOM 1096 C CA . ASN B 2 35 ? 55.521 -41.218 12.203 1.00 6.69 35 ASN H CA 1
ATOM 1097 C C . ASN B 2 35 ? 54.216 -41.205 11.515 1.00 4.93 35 ASN H C 1
ATOM 1098 O O . ASN B 2 35 ? 53.813 -42.092 10.785 1.00 3.61 35 ASN H O 1
ATOM 1103 N N . TRP B 2 36 ? 53.581 -40.089 11.639 1.00 6.06 36 TRP H N 1
ATOM 1104 C CA . TRP B 2 36 ? 52.394 -39.842 10.808 1.00 6.65 36 TRP H CA 1
ATOM 1105 C C . TRP B 2 36 ? 52.463 -38.433 10.248 1.00 6.69 36 TRP H C 1
ATOM 1106 O O . TRP B 2 36 ? 52.715 -37.474 10.990 1.00 5.87 36 TRP H O 1
ATOM 1117 N N . VAL B 2 37 ? 52.236 -38.300 8.933 1.00 9.04 37 VAL H N 1
ATOM 1118 C CA . VAL B 2 37 ? 52.372 -37.077 8.099 1.00 7.89 37 VAL H CA 1
ATOM 1119 C C . VAL B 2 37 ? 51.011 -36.745 7.436 1.00 8.08 37 VAL H C 1
ATOM 1120 O O . VAL B 2 37 ? 50.186 -37.634 7.206 1.00 8.40 37 VAL H O 1
ATOM 1124 N N . LYS B 2 38 ? 50.692 -35.517 7.100 1.00 8.67 38 LYS H N 1
ATOM 1125 C CA . LYS B 2 38 ? 49.452 -35.226 6.445 1.00 10.95 38 LYS H CA 1
ATOM 1126 C C . LYS B 2 38 ? 49.729 -34.255 5.339 1.00 13.26 38 LYS H C 1
ATOM 1127 O O . LYS B 2 38 ? 50.621 -33.403 5.438 1.00 12.23 38 LYS H O 1
ATOM 1133 N N . GLN B 2 39 ? 48.941 -34.388 4.276 1.00 15.53 39 GLN H N 1
ATOM 1134 C CA . GLN B 2 39 ? 48.986 -33.402 3.225 1.00 18.32 39 GLN H CA 1
ATOM 1135 C C . GLN B 2 39 ? 47.634 -33.177 2.599 1.00 18.97 39 GLN H C 1
ATOM 1136 O O . GLN B 2 39 ? 46.778 -34.034 2.444 1.00 17.50 39 GLN H O 1
ATOM 1142 N N . ARG B 2 40 ? 47.420 -31.884 2.512 1.00 23.45 40 ARG H N 1
ATOM 1143 C CA . ARG B 2 40 ? 46.254 -31.264 1.873 1.00 26.15 40 ARG H CA 1
ATOM 1144 C C . ARG B 2 40 ? 46.828 -30.618 0.578 1.00 26.65 40 ARG H C 1
ATOM 1145 O O . ARG B 2 40 ? 48.058 -30.430 0.452 1.00 27.90 40 ARG H O 1
ATOM 1153 N N . PRO B 2 41 ? 46.082 -30.289 -0.484 1.00 26.33 41 PRO H N 1
ATOM 1154 C CA . PRO B 2 41 ? 46.636 -29.732 -1.701 1.00 23.29 41 PRO H CA 1
ATOM 1155 C C . PRO B 2 41 ? 46.961 -28.300 -1.427 1.00 20.89 41 PRO H C 1
ATOM 1156 O O . PRO B 2 41 ? 46.142 -27.548 -0.923 1.00 17.80 41 PRO H O 1
ATOM 1160 N N . GLY B 2 42 ? 48.165 -27.913 -1.757 1.00 22.00 42 GLY H N 1
ATOM 1161 C CA . GLY B 2 42 ? 48.540 -26.504 -1.580 1.00 27.00 42 GLY H CA 1
ATOM 1162 C C . GLY B 2 42 ? 49.339 -26.179 -0.304 1.00 28.45 42 GLY H C 1
ATOM 1163 O O . GLY B 2 42 ? 50.135 -25.236 -0.203 1.00 26.42 42 GLY H O 1
ATOM 1164 N N . GLN B 2 43 ? 49.068 -26.992 0.708 1.00 30.44 43 GLN H N 1
ATOM 1165 C CA . GLN B 2 43 ? 49.836 -26.921 1.923 1.00 32.42 43 GLN H CA 1
ATOM 1166 C C . GLN B 2 43 ? 51.011 -27.812 1.566 1.00 32.13 43 GLN H C 1
ATOM 1167 O O . GLN B 2 43 ? 50.934 -28.562 0.586 1.00 30.94 43 GLN H O 1
ATOM 1173 N N . GLY B 2 44 ? 52.096 -27.759 2.367 1.00 31.69 44 GLY H N 1
ATOM 1174 C CA . GLY B 2 44 ? 53.157 -28.749 2.211 1.00 27.89 44 GLY H CA 1
ATOM 1175 C C . GLY B 2 44 ? 52.772 -29.936 3.113 1.00 26.00 44 GLY H C 1
ATOM 1176 O O . GLY B 2 44 ? 51.592 -30.146 3.482 1.00 26.76 44 GLY H O 1
ATOM 1177 N N . LEU B 2 45 ? 53.779 -30.696 3.574 1.00 22.40 45 LEU H N 1
ATOM 1178 C CA . LEU B 2 45 ? 53.470 -31.845 4.428 1.00 17.01 45 LEU H CA 1
ATOM 1179 C C . LEU B 2 45 ? 53.723 -31.268 5.798 1.00 13.17 45 LEU H C 1
ATOM 1180 O O . LEU B 2 45 ? 54.537 -30.334 5.936 1.00 11.49 45 LEU H O 1
ATOM 1185 N N . GLU B 2 46 ? 52.912 -31.792 6.706 1.00 10.50 46 GLU H N 1
ATOM 1186 C CA . GLU B 2 46 ? 52.918 -31.448 8.101 1.00 9.90 46 GLU H CA 1
ATOM 1187 C C . GLU B 2 46 ? 53.174 -32.703 8.953 1.00 9.64 46 GLU H C 1
ATOM 1188 O O . GLU B 2 46 ? 52.608 -33.765 8.640 1.00 7.17 46 GLU H O 1
ATOM 1194 N N . TRP B 2 47 ? 54.019 -32.655 10.003 1.00 7.54 47 TRP H N 1
ATOM 1195 C CA . TRP B 2 47 ? 54.194 -33.854 10.805 1.00 5.92 47 TRP H CA 1
ATOM 1196 C C . TRP B 2 47 ? 53.191 -33.903 11.973 1.00 5.61 47 TRP H C 1
ATOM 1197 O O . TRP B 2 47 ? 53.106 -32.929 12.726 1.00 6.08 47 TRP H O 1
ATOM 1208 N N . ILE B 2 48 ? 52.461 -35.018 12.150 1.00 3.69 48 ILE H N 1
ATOM 1209 C CA . ILE B 2 48 ? 51.657 -35.261 13.315 1.00 3.49 48 ILE H CA 1
ATOM 1210 C C . ILE B 2 48 ? 52.545 -35.618 14.545 1.00 3.88 48 ILE H C 1
ATOM 1211 O O . ILE B 2 48 ? 52.564 -35.002 15.627 1.00 3.93 48 ILE H O 1
ATOM 1216 N N . GLY B 2 49 ? 53.397 -36.593 14.439 1.00 5.27 49 GLY H N 1
ATOM 1217 C CA . GLY B 2 49 ? 54.178 -37.005 15.585 1.00 5.07 49 GLY H CA 1
ATOM 1218 C C . GLY B 2 49 ? 54.754 -38.373 15.237 1.00 5.60 49 GLY H C 1
ATOM 1219 O O . GLY B 2 49 ? 54.668 -38.891 14.118 1.00 6.21 49 GLY H O 1
ATOM 1220 N N . ASN B 2 50 ? 55.381 -38.909 16.234 1.00 6.65 50 ASN H N 1
ATOM 1221 C CA . ASN B 2 50 ? 55.890 -40.223 16.210 1.00 9.73 50 ASN H CA 1
ATOM 1222 C C . ASN B 2 50 ? 55.643 -40.919 17.548 1.00 10.95 50 ASN H C 1
ATOM 1223 O O . ASN B 2 50 ? 55.223 -40.351 18.575 1.00 10.82 50 ASN H O 1
ATOM 1228 N N . ILE B 2 51 ? 55.904 -42.209 17.443 1.00 12.47 51 ILE H N 1
ATOM 1229 C CA . ILE B 2 51 ? 55.851 -43.085 18.598 1.00 12.92 51 ILE H CA 1
ATOM 1230 C C . ILE B 2 51 ? 56.982 -44.097 18.443 1.00 13.64 51 ILE H C 1
ATOM 1231 O O . ILE B 2 51 ? 57.431 -44.312 17.321 1.00 14.46 51 ILE H O 1
ATOM 1236 N N . TYR B 2 52 ? 57.584 -44.628 19.510 1.00 15.68 52 TYR H N 1
ATOM 1237 C CA . TYR B 2 52 ? 58.589 -45.697 19.452 1.00 15.49 52 TYR H CA 1
ATOM 1238 C C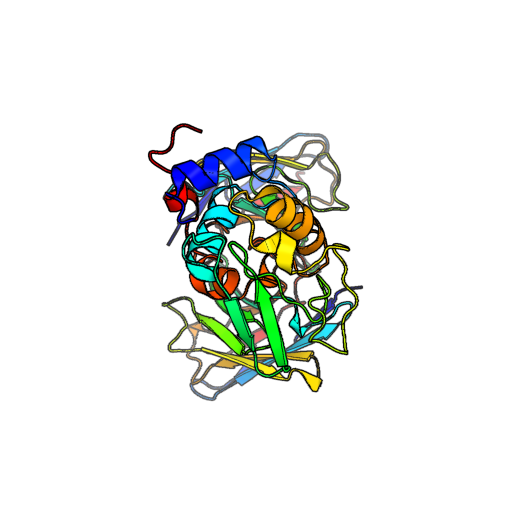 . TYR B 2 52 ? 57.846 -46.899 19.964 1.00 17.04 52 TYR H C 1
ATOM 1239 O O . TYR B 2 52 ? 57.381 -46.831 21.113 1.00 20.03 52 TYR H O 1
ATOM 1248 N N . PRO B 2 53 ? 57.724 -48.011 19.236 1.00 16.71 53 PRO H N 1
ATOM 1249 C CA . PRO B 2 53 ? 56.812 -49.059 19.581 1.00 15.41 53 PRO H CA 1
ATOM 1250 C C . PRO B 2 53 ? 57.155 -49.916 20.754 1.00 15.99 53 PRO H C 1
ATOM 1251 O O . PRO B 2 53 ? 56.172 -50.356 21.324 1.00 19.33 53 PRO H O 1
ATOM 1255 N N . SER B 2 54 ? 58.354 -50.221 21.224 1.00 15.88 54 SER H N 1
ATOM 1256 C CA . SER B 2 54 ? 58.536 -50.989 22.449 1.00 16.28 54 SER H CA 1
ATOM 1257 C C . SER B 2 54 ? 58.109 -50.262 23.696 1.00 16.93 54 SER H C 1
ATOM 1258 O O . SER B 2 54 ? 58.290 -50.775 24.818 1.00 20.24 54 SER H O 1
ATOM 1261 N N . ASP B 2 55 ? 57.665 -49.026 23.653 1.00 15.76 55 ASP H N 1
ATOM 1262 C CA . ASP B 2 55 ? 57.348 -48.400 24.904 1.00 14.80 55 ASP H CA 1
ATOM 1263 C C . ASP B 2 55 ? 56.295 -47.406 24.670 1.00 14.92 55 ASP H C 1
ATOM 1264 O O . ASP B 2 55 ? 55.989 -46.734 25.638 1.00 17.56 55 ASP H O 1
ATOM 1269 N N . SER B 2 56 ? 55.692 -47.297 23.475 1.00 13.79 56 SER H N 1
ATOM 1270 C CA . SER B 2 56 ? 54.717 -46.260 23.167 1.00 13.99 56 SER H CA 1
ATOM 1271 C C . SER B 2 56 ? 55.097 -44.847 23.561 1.00 14.78 56 SER H C 1
ATOM 1272 O O . SER B 2 56 ? 54.275 -43.951 23.659 1.00 16.92 56 SER H O 1
ATOM 1275 N N . TYR B 2 57 ? 56.395 -44.600 23.652 1.00 13.29 57 TYR H N 1
ATOM 1276 C CA . TYR B 2 57 ? 56.940 -43.292 23.900 1.00 11.95 57 TYR H CA 1
ATOM 1277 C C . TYR B 2 57 ? 56.626 -42.498 22.644 1.00 9.73 57 TYR H C 1
ATOM 1278 O O . TYR B 2 57 ? 57.143 -42.849 21.606 1.00 9.15 57 TYR H O 1
ATOM 1287 N N . THR B 2 58 ? 55.793 -41.486 22.828 1.00 10.10 58 THR H N 1
ATOM 1288 C CA . THR B 2 58 ? 55.209 -40.577 21.840 1.00 9.89 58 THR H CA 1
ATOM 1289 C C . THR B 2 58 ? 55.622 -39.131 21.926 1.00 9.57 58 THR H C 1
ATOM 1290 O O . THR B 2 58 ? 55.412 -38.491 22.963 1.00 10.45 58 THR H O 1
ATOM 1294 N N . ASN B 2 59 ? 56.038 -38.622 20.766 1.00 11.15 59 ASN H N 1
ATOM 1295 C CA . ASN B 2 59 ? 56.373 -37.207 20.546 1.00 10.17 59 ASN H CA 1
ATOM 1296 C C . ASN B 2 59 ? 55.331 -36.610 19.638 1.00 10.16 59 ASN H C 1
ATOM 1297 O O . ASN B 2 59 ? 55.122 -37.190 18.598 1.00 9.88 59 ASN H O 1
ATOM 1302 N N . TYR B 2 60 ? 54.651 -35.504 19.979 1.00 13.43 60 TYR H N 1
ATOM 1303 C CA . TYR B 2 60 ? 53.559 -34.818 19.253 1.00 13.81 60 TYR H CA 1
ATOM 1304 C C . TYR B 2 60 ? 53.867 -33.429 18.695 1.00 16.26 60 TYR H C 1
ATOM 1305 O O . TYR B 2 60 ? 54.366 -32.557 19.430 1.00 18.16 60 TYR H O 1
ATOM 1314 N N . ASN B 2 61 ? 53.591 -33.107 17.426 1.00 16.03 61 ASN H N 1
ATOM 1315 C CA . ASN B 2 61 ? 53.743 -31.723 16.970 1.00 16.63 61 ASN H CA 1
ATOM 1316 C C . ASN B 2 61 ? 52.793 -30.892 17.868 1.00 17.55 61 ASN H C 1
ATOM 1317 O O . ASN B 2 61 ? 51.635 -31.296 18.081 1.00 16.71 61 ASN H O 1
ATOM 1322 N N . GLN B 2 62 ? 53.202 -29.784 18.489 1.00 19.10 62 GLN H N 1
ATOM 1323 C CA . GLN B 2 62 ? 52.314 -28.976 19.359 1.00 21.44 62 GLN H CA 1
ATOM 1324 C C . GLN B 2 62 ? 50.958 -28.569 18.742 1.00 22.72 62 GLN H C 1
ATOM 1325 O O . GLN B 2 62 ? 49.953 -28.409 19.445 1.00 22.25 62 GLN H O 1
ATOM 1331 N N . LYS B 2 63 ? 50.948 -28.443 17.404 1.00 23.59 63 LYS H N 1
ATOM 1332 C CA . LYS B 2 63 ? 49.791 -28.134 16.600 1.00 24.64 63 LYS H CA 1
ATOM 1333 C C . LYS B 2 63 ? 48.765 -29.304 16.521 1.00 25.27 63 LYS H C 1
ATOM 1334 O O . LYS B 2 63 ? 47.564 -29.085 16.369 1.00 25.31 63 LYS H O 1
ATOM 1340 N N . PHE B 2 64 ? 49.193 -30.576 16.559 1.00 25.98 64 PHE H N 1
ATOM 1341 C CA . PHE B 2 64 ? 48.329 -31.749 16.480 1.00 25.49 64 PHE H CA 1
ATOM 1342 C C . PHE B 2 64 ? 47.933 -32.470 17.788 1.00 25.21 64 PHE H C 1
ATOM 1343 O O . PHE B 2 64 ? 46.985 -33.260 17.883 1.00 24.33 64 PHE H O 1
ATOM 1351 N N . LYS B 2 65 ? 48.672 -32.230 18.844 1.00 24.54 65 LYS H N 1
ATOM 1352 C CA . LYS B 2 65 ? 48.503 -32.916 20.110 1.00 24.48 65 LYS H CA 1
ATOM 1353 C C . LYS B 2 65 ? 47.139 -32.903 20.806 1.00 24.69 65 LYS H C 1
ATOM 1354 O O . LYS B 2 65 ? 46.871 -33.617 21.809 1.00 24.40 65 LYS H O 1
ATOM 1360 N N . ASP B 2 66 ? 46.345 -31.955 20.310 1.00 23.55 66 ASP H N 1
ATOM 1361 C CA . ASP B 2 66 ? 45.006 -31.803 20.789 1.00 24.70 66 ASP H CA 1
ATOM 1362 C C . ASP B 2 66 ? 43.856 -32.467 20.076 1.00 25.90 66 ASP H C 1
ATOM 1363 O O . ASP B 2 66 ? 42.716 -32.543 20.562 1.00 28.32 66 ASP H O 1
ATOM 1368 N N . LYS B 2 67 ? 44.245 -32.909 18.894 1.00 25.17 67 LYS H N 1
ATOM 1369 C CA . LYS B 2 67 ? 43.413 -33.391 17.831 1.00 23.04 67 LYS H CA 1
ATOM 1370 C C . LYS B 2 67 ? 43.750 -34.824 17.454 1.00 20.41 67 LYS H C 1
ATOM 1371 O O . LYS B 2 67 ? 42.913 -35.399 16.805 1.00 21.86 67 LYS H O 1
ATOM 1377 N N . ALA B 2 68 ? 44.902 -35.460 17.686 1.00 17.47 68 ALA H N 1
ATOM 1378 C CA . ALA B 2 68 ? 45.201 -36.807 17.247 1.00 13.44 68 ALA H CA 1
ATOM 1379 C C . ALA B 2 68 ? 45.893 -37.670 18.298 1.00 11.63 68 ALA H C 1
ATOM 1380 O O . ALA B 2 68 ? 46.604 -37.113 19.118 1.00 12.72 68 ALA H O 1
ATOM 1382 N N . THR B 2 69 ? 45.721 -38.993 18.284 1.00 11.52 69 THR H N 1
ATOM 1383 C CA . THR B 2 69 ? 46.257 -39.982 19.238 1.00 11.41 69 THR H CA 1
ATOM 1384 C C . THR B 2 69 ? 47.012 -41.024 18.465 1.00 11.41 69 THR H C 1
ATOM 1385 O O . THR B 2 69 ? 46.433 -41.625 17.572 1.00 10.89 69 THR H O 1
ATOM 1389 N N . LEU B 2 70 ? 48.298 -41.228 18.779 1.00 15.27 70 LEU H N 1
ATOM 1390 C CA . LEU B 2 70 ? 49.181 -42.254 18.189 1.00 16.78 70 LEU H CA 1
ATOM 1391 C C . LEU B 2 70 ? 49.345 -43.418 19.180 1.00 17.16 70 LEU H C 1
ATOM 1392 O O . LEU B 2 70 ? 49.783 -43.265 20.325 1.00 19.94 70 LEU H O 1
ATOM 1397 N N . THR B 2 71 ? 49.039 -44.607 18.676 1.00 17.17 71 THR H N 1
ATOM 1398 C CA . THR B 2 71 ? 48.931 -45.850 19.393 1.00 16.00 71 THR H CA 1
ATOM 1399 C C . THR B 2 71 ? 49.411 -47.003 18.504 1.00 16.25 71 THR H C 1
ATOM 1400 O O . THR B 2 71 ? 49.274 -46.972 17.287 1.00 14.51 71 THR H O 1
ATOM 1404 N N . VAL B 2 72 ? 49.940 -48.062 19.123 1.00 17.67 72 VAL H N 1
ATOM 1405 C CA . VAL B 2 72 ? 50.518 -49.190 18.428 1.00 19.33 72 VAL H CA 1
ATOM 1406 C C . VAL B 2 72 ? 50.030 -50.510 19.013 1.00 18.71 72 VAL H C 1
ATOM 1407 O O . VAL B 2 72 ? 49.736 -50.530 20.199 1.00 19.45 72 VAL H O 1
ATOM 1411 N N . ASP B 2 73 ? 49.832 -51.603 18.283 1.00 18.70 73 ASP H N 1
ATOM 1412 C CA . ASP B 2 73 ? 49.521 -52.866 18.902 1.00 16.85 73 ASP H CA 1
ATOM 1413 C C . ASP B 2 73 ? 50.780 -53.616 18.560 1.00 15.78 73 ASP H C 1
ATOM 1414 O O . ASP B 2 73 ? 50.973 -53.967 17.394 1.00 12.56 73 ASP H O 1
ATOM 1419 N N . LYS B 2 74 ? 51.678 -53.785 19.552 1.00 17.28 74 LYS H N 1
ATOM 1420 C CA . LYS B 2 74 ? 52.966 -54.498 19.344 1.00 18.46 74 LYS H CA 1
ATOM 1421 C C . LYS B 2 74 ? 52.797 -55.856 18.677 1.00 19.20 74 LYS H C 1
ATOM 1422 O O . LYS B 2 74 ? 53.248 -56.017 17.562 1.00 21.90 74 LYS H O 1
ATOM 1428 N N . SER B 2 75 ? 52.053 -56.767 19.284 1.00 21.62 75 SER H N 1
ATOM 1429 C CA . SER B 2 75 ? 51.607 -58.072 18.747 1.00 23.78 75 SER H CA 1
ATOM 1430 C C . SER B 2 75 ? 51.259 -58.217 17.259 1.00 22.86 75 SER H C 1
ATOM 1431 O O . SER B 2 75 ? 51.724 -59.129 16.575 1.00 24.35 75 SER H O 1
ATOM 1434 N N . SER B 2 76 ? 50.308 -57.401 16.787 1.00 20.75 76 SER H N 1
ATOM 1435 C CA . SER B 2 76 ? 49.900 -57.407 15.425 1.00 16.98 76 SER H CA 1
ATOM 1436 C C . SER B 2 76 ? 50.729 -56.379 14.662 1.00 17.34 76 SER H C 1
ATOM 1437 O O . SER B 2 76 ? 50.323 -56.165 13.545 1.00 17.76 76 SER H O 1
ATOM 1440 N N . SER B 2 77 ? 51.782 -55.643 15.112 1.00 17.17 77 SER H N 1
ATOM 1441 C CA . SER B 2 77 ? 52.594 -54.679 14.328 1.00 15.78 77 SER H CA 1
ATOM 1442 C C . SER B 2 77 ? 51.797 -53.710 13.550 1.00 12.49 77 SER H C 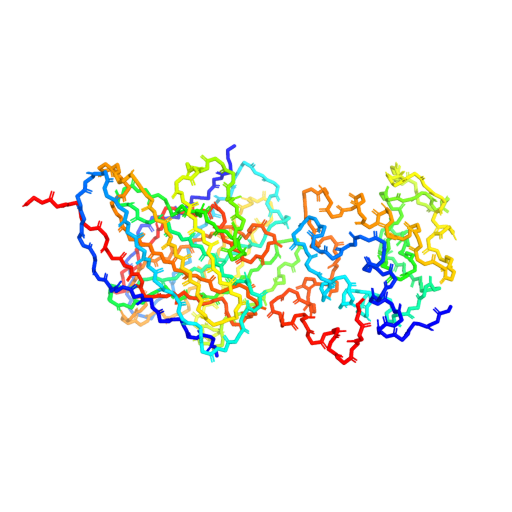1
ATOM 1443 O O . SER B 2 77 ? 52.011 -53.552 12.344 1.00 13.64 77 SER H O 1
ATOM 1446 N N . THR B 2 78 ? 50.792 -53.166 14.205 1.00 11.16 78 THR H N 1
ATOM 1447 C CA . THR B 2 78 ? 49.992 -52.171 13.555 1.00 9.69 78 THR H CA 1
ATOM 1448 C C . THR B 2 78 ? 50.180 -50.874 14.300 1.00 8.06 78 THR H C 1
ATOM 1449 O O . THR B 2 78 ? 50.188 -50.872 15.521 1.00 7.56 78 THR H O 1
ATOM 1453 N N . ALA B 2 79 ? 50.393 -49.787 13.595 1.00 8.52 79 ALA H N 1
ATOM 1454 C CA . ALA B 2 79 ? 50.487 -48.452 14.153 1.00 9.41 79 ALA H CA 1
ATOM 1455 C C . ALA B 2 79 ? 49.114 -47.887 13.848 1.00 10.85 79 ALA H C 1
ATOM 1456 O O . ALA B 2 79 ? 48.552 -48.195 12.791 1.00 12.43 79 ALA H O 1
ATOM 1458 N N . TYR B 2 80 ? 48.607 -47.053 14.747 1.00 12.77 80 TYR H N 1
ATOM 1459 C CA . TYR B 2 80 ? 47.296 -46.450 14.706 1.00 13.95 80 TYR H CA 1
ATOM 1460 C C . TYR B 2 80 ? 47.431 -44.979 14.897 1.00 15.01 80 TYR H C 1
ATOM 1461 O O . TYR B 2 80 ? 48.372 -44.528 15.550 1.00 16.06 80 TYR H O 1
ATOM 1470 N N . MET B 2 81 ? 46.459 -44.262 14.377 1.00 16.43 81 MET H N 1
ATOM 1471 C CA . MET B 2 81 ? 46.362 -42.830 14.572 1.00 18.05 81 MET H CA 1
ATOM 1472 C C . MET B 2 81 ? 44.861 -42.580 14.651 1.00 18.74 81 MET H C 1
ATOM 1473 O O . MET B 2 81 ? 44.115 -42.966 13.744 1.00 20.36 81 MET H O 1
ATOM 1478 N N . GLN B 2 82 ? 44.338 -41.967 15.687 1.00 18.61 82 GLN H N 1
ATOM 1479 C CA . GLN B 2 82 ? 42.941 -41.611 15.685 1.00 18.73 82 GLN H CA 1
ATOM 1480 C C . GLN B 2 82 ? 42.789 -40.090 15.638 1.00 17.62 82 GLN H C 1
ATOM 1481 O O . GLN B 2 82 ? 43.685 -39.361 16.067 1.00 15.64 82 GLN H O 1
ATOM 1487 N N . LEU B 2 83 ? 41.710 -39.587 15.069 1.00 15.84 83 LEU H N 1
ATOM 1488 C CA . LEU B 2 83 ? 41.309 -38.215 15.263 1.00 14.86 83 LEU H CA 1
ATOM 1489 C C . LEU B 2 83 ? 39.948 -38.284 15.925 1.00 14.41 83 LEU H C 1
ATOM 1490 O O . LEU B 2 83 ? 39.032 -39.061 15.686 1.00 10.14 83 LEU H O 1
ATOM 1495 N N . SER B 2 84 ? 40.050 -37.581 17.003 1.00 17.88 84 SER H N 1
ATOM 1496 C CA . SER B 2 84 ? 39.032 -37.344 17.994 1.00 20.34 84 SER H CA 1
ATOM 1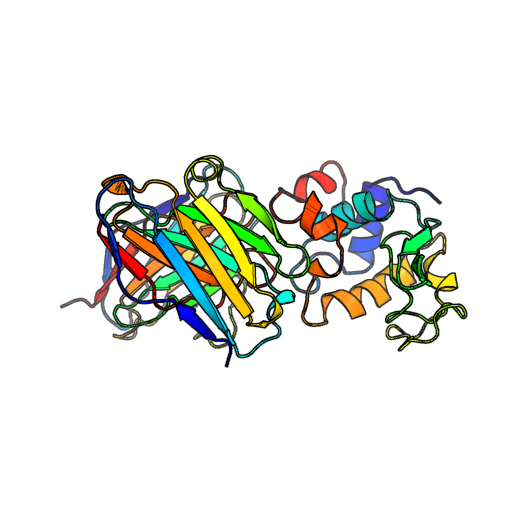497 C C . SER B 2 84 ? 38.312 -36.163 17.297 1.00 22.17 84 SER H C 1
ATOM 1498 O O . SER B 2 84 ? 39.006 -35.186 16.920 1.00 23.82 84 SER H O 1
ATOM 1501 N N . SER B 2 85 ? 37.010 -36.190 17.055 1.00 19.85 85 SER H N 1
ATOM 1502 C CA . SER B 2 85 ? 36.406 -35.085 16.317 1.00 20.12 85 SER H CA 1
ATOM 1503 C C . SER B 2 85 ? 37.134 -34.379 15.136 1.00 20.23 85 SER H C 1
ATOM 1504 O O . SER B 2 85 ? 37.665 -33.263 15.332 1.00 20.51 85 SER H O 1
ATOM 1507 N N . PRO B 2 86 ? 37.148 -34.927 13.885 1.00 20.04 86 PRO H N 1
ATOM 1508 C CA . PRO B 2 86 ? 37.574 -34.253 12.655 1.00 20.34 86 PRO H CA 1
ATOM 1509 C C . PRO B 2 86 ? 36.676 -33.138 12.223 1.00 20.88 86 PRO H C 1
ATOM 1510 O O . PRO B 2 86 ? 35.455 -33.353 12.147 1.00 21.89 86 PRO H O 1
ATOM 1514 N N . THR B 2 87 ? 37.234 -31.942 12.020 1.00 22.45 87 THR H N 1
ATOM 1515 C CA . THR B 2 87 ? 36.474 -30.867 11.390 1.00 22.78 87 THR H CA 1
ATOM 1516 C C . THR B 2 87 ? 36.770 -30.881 9.904 1.00 22.81 87 THR H C 1
ATOM 1517 O O . THR B 2 87 ? 37.472 -31.774 9.442 1.00 22.03 87 THR H O 1
ATOM 1521 N N . SER B 2 88 ? 36.301 -29.949 9.091 1.00 25.10 88 SER H N 1
ATOM 1522 C CA . SER B 2 88 ? 36.450 -29.951 7.614 1.00 27.59 88 SER H CA 1
ATOM 1523 C C . SER B 2 88 ? 37.860 -29.995 6.942 1.00 27.54 88 SER H C 1
ATOM 1524 O O . SER B 2 88 ? 38.169 -30.497 5.868 1.00 25.97 88 SER H O 1
ATOM 1527 N N . GLU B 2 89 ? 38.741 -29.282 7.599 1.00 28.44 89 GLU H N 1
ATOM 1528 C CA . GLU B 2 89 ? 40.151 -29.214 7.280 1.00 28.91 89 GLU H CA 1
ATOM 1529 C C . GLU B 2 89 ? 41.041 -30.467 7.335 1.00 28.92 89 GLU H C 1
ATOM 1530 O O . GLU B 2 89 ? 42.065 -30.642 6.649 1.00 29.80 89 GLU H O 1
ATOM 1536 N N . ASP B 2 90 ? 40.643 -31.349 8.255 1.00 26.22 90 ASP H N 1
ATOM 1537 C CA . ASP B 2 90 ? 41.317 -32.614 8.491 1.00 22.43 90 ASP H CA 1
ATOM 1538 C C . ASP B 2 90 ? 41.055 -33.509 7.286 1.00 19.95 90 ASP H C 1
ATOM 1539 O O . ASP B 2 90 ? 41.526 -34.647 7.294 1.00 20.47 90 ASP H O 1
ATOM 1544 N N . SER B 2 91 ? 40.295 -33.112 6.250 1.00 17.37 91 SER H N 1
ATOM 1545 C CA . SER B 2 91 ? 40.119 -33.916 5.039 1.00 14.48 91 SER H CA 1
ATOM 1546 C C . SER B 2 91 ? 41.458 -33.734 4.330 1.00 15.14 91 SER H C 1
ATOM 1547 O O . SER B 2 91 ? 41.807 -32.581 4.017 1.00 14.15 91 SER H O 1
ATOM 1550 N N . ALA B 2 92 ? 42.216 -34.836 4.190 1.00 13.88 92 ALA H N 1
ATOM 1551 C CA . ALA B 2 92 ? 43.574 -34.839 3.653 1.00 12.91 92 ALA H CA 1
ATOM 1552 C C . ALA B 2 92 ? 43.957 -36.279 3.326 1.00 12.03 92 ALA H C 1
ATOM 1553 O O . ALA B 2 92 ? 43.118 -37.194 3.201 1.00 10.66 92 ALA H O 1
ATOM 1555 N N . VAL B 2 93 ? 45.260 -36.485 3.149 1.00 11.22 93 VAL H N 1
ATOM 1556 C CA . VAL B 2 93 ? 45.841 -37.811 2.979 1.00 9.38 93 VAL H CA 1
ATOM 1557 C C . VAL B 2 93 ? 46.733 -38.002 4.173 1.00 8.88 93 VAL H C 1
ATOM 1558 O O . VAL B 2 93 ? 47.424 -37.037 4.507 1.00 9.35 93 VAL H O 1
ATOM 1562 N N . TYR B 2 94 ? 46.686 -39.124 4.884 1.00 7.67 94 TYR H N 1
ATOM 1563 C CA . TYR B 2 94 ? 47.560 -39.286 6.033 1.00 8.24 94 TYR H CA 1
ATOM 1564 C C . TYR B 2 94 ? 48.522 -40.425 5.727 1.00 9.59 94 TYR H C 1
ATOM 1565 O O . TYR B 2 94 ? 48.138 -41.463 5.151 1.00 8.83 94 TYR H O 1
ATOM 1574 N N . TYR B 2 95 ? 49.802 -40.128 6.023 1.00 10.93 95 TYR H N 1
ATOM 1575 C CA . TYR B 2 95 ? 50.910 -40.970 5.669 1.00 12.17 95 TYR H CA 1
ATOM 1576 C C . TYR B 2 95 ? 51.608 -41.611 6.833 1.00 11.87 95 TYR H C 1
ATOM 1577 O O . TYR B 2 95 ? 52.023 -40.773 7.617 1.00 10.56 95 TYR H O 1
ATOM 1586 N N . CYS B 2 96 ? 51.769 -42.955 6.994 1.00 12.75 96 CYS H N 1
ATOM 1587 C CA . CYS B 2 96 ? 52.644 -43.512 8.035 1.00 11.51 96 CYS H CA 1
ATOM 1588 C C . CYS B 2 96 ? 53.988 -43.786 7.339 1.00 9.55 96 CYS H C 1
ATOM 1589 O O . CYS B 2 96 ? 54.054 -44.131 6.179 1.00 11.00 96 CYS H O 1
ATOM 1592 N N . THR B 2 97 ? 55.126 -43.457 7.919 1.00 8.48 97 THR H N 1
ATOM 1593 C CA . THR B 2 97 ? 56.434 -43.533 7.307 1.00 6.78 97 THR H CA 1
ATOM 1594 C C . THR B 2 97 ? 57.322 -44.158 8.434 1.00 8.59 97 THR H C 1
ATOM 1595 O O . THR B 2 97 ? 57.050 -43.964 9.631 1.00 9.92 97 THR H O 1
ATOM 1599 N N . ARG B 2 98 ? 58.365 -44.938 8.175 1.00 8.36 98 ARG H N 1
ATOM 1600 C CA . ARG B 2 98 ? 59.176 -45.469 9.226 1.00 7.95 98 ARG H CA 1
ATOM 1601 C C . ARG B 2 98 ? 60.363 -44.556 9.321 1.00 10.28 98 ARG H C 1
ATOM 1602 O O . ARG B 2 98 ? 60.852 -44.059 8.309 1.00 10.15 98 ARG H O 1
ATOM 1610 N N . ASP B 2 99 ? 60.926 -44.336 10.490 1.00 12.33 99 ASP H N 1
ATOM 1611 C CA . ASP B 2 99 ? 62.068 -43.445 10.663 1.00 12.59 99 ASP H CA 1
ATOM 1612 C C . ASP B 2 99 ? 63.296 -44.260 10.330 1.00 12.46 99 ASP H C 1
ATOM 1613 O O . ASP B 2 99 ? 63.524 -45.310 10.927 1.00 11.26 99 ASP H O 1
ATOM 1618 N N . ASP B 2 100 ? 64.171 -43.748 9.464 1.00 13.65 100 ASP H N 1
ATOM 1619 C CA . ASP B 2 100 ? 65.403 -44.423 9.122 1.00 13.09 100 ASP H CA 1
ATOM 1620 C C . ASP B 2 100 ? 66.447 -44.657 10.201 1.00 15.28 100 ASP H C 1
ATOM 1621 O O . ASP B 2 100 ? 67.418 -45.339 9.904 1.00 16.66 100 ASP H O 1
ATOM 1626 N N . ASN B 2 101 ? 66.256 -44.129 11.419 1.00 14.99 101 ASN H N 1
ATOM 1627 C CA . ASN B 2 101 ? 67.119 -44.093 12.606 1.00 15.56 101 ASN H CA 1
ATOM 1628 C C . ASN B 2 101 ? 67.850 -42.760 12.846 1.00 15.69 101 ASN H C 1
ATOM 1629 O O . ASN B 2 101 ? 68.349 -42.503 13.975 1.00 14.89 101 ASN H O 1
ATOM 1634 N N . TYR B 2 102 ? 67.805 -41.908 11.775 1.00 14.46 102 TYR H N 1
ATOM 1635 C CA . TYR B 2 102 ? 68.269 -40.507 11.709 1.00 13.18 102 TYR H CA 1
ATOM 1636 C C . TYR B 2 102 ? 67.244 -39.352 11.871 1.00 12.23 102 TYR H C 1
ATOM 1637 O O . TYR B 2 102 ? 67.467 -38.234 12.375 1.00 12.23 102 TYR H O 1
ATOM 1646 N N . GLY B 2 103 ? 66.033 -39.605 11.457 1.00 9.48 103 GLY H N 1
ATOM 1647 C CA . GLY B 2 103 ? 65.030 -38.586 11.468 1.00 6.68 103 GLY H CA 1
ATOM 1648 C C . GLY B 2 103 ? 64.530 -38.482 10.038 1.00 6.86 103 GLY H C 1
ATOM 1649 O O . GLY B 2 103 ? 63.566 -37.759 9.785 1.00 7.36 103 GLY H O 1
ATOM 1650 N N . ALA B 2 104 ? 65.141 -39.095 9.029 1.00 3.99 104 ALA H N 1
ATOM 1651 C CA . ALA B 2 104 ? 64.468 -39.046 7.740 1.00 3.80 104 ALA H CA 1
ATOM 1652 C C . ALA B 2 104 ? 63.548 -40.246 7.575 1.00 3.11 104 ALA H C 1
ATOM 1653 O O . ALA B 2 104 ? 63.581 -41.129 8.404 1.00 3.50 104 ALA H O 1
ATOM 1655 N N . MET B 2 105 ? 62.673 -40.358 6.606 1.00 4.05 105 MET H N 1
ATOM 1656 C CA . MET B 2 105 ? 61.718 -41.422 6.547 1.00 4.88 105 MET H CA 1
ATOM 1657 C C . MET B 2 105 ? 62.064 -42.285 5.374 1.00 4.15 105 MET H C 1
ATOM 1658 O O . MET B 2 105 ? 61.872 -41.883 4.253 1.00 4.25 105 MET H O 1
ATOM 1663 N N . ASP B 2 106 ? 62.517 -43.500 5.555 1.00 4.59 106 ASP H N 1
ATOM 1664 C CA . ASP B 2 106 ? 62.983 -44.296 4.440 1.00 6.54 106 ASP H CA 1
ATOM 1665 C C . ASP B 2 106 ? 61.968 -45.162 3.772 1.00 7.03 106 ASP H C 1
ATOM 1666 O O . ASP B 2 106 ? 62.209 -45.553 2.640 1.00 7.42 106 ASP H O 1
ATOM 1671 N N . TYR B 2 107 ? 60.897 -45.599 4.434 1.00 8.03 107 TYR H N 1
ATOM 1672 C CA . TYR B 2 107 ? 59.793 -46.239 3.764 1.00 6.94 107 TYR H CA 1
ATOM 1673 C C . TYR B 2 107 ? 58.553 -45.430 4.120 1.00 7.06 107 TYR H C 1
ATOM 1674 O O . TYR B 2 107 ? 58.515 -44.716 5.133 1.00 4.20 107 TYR H O 1
ATOM 1683 N N . TRP B 2 108 ? 57.527 -45.520 3.282 1.00 9.72 108 TRP H N 1
ATOM 1684 C CA . TRP B 2 108 ? 56.284 -44.756 3.357 1.00 10.82 108 TRP H CA 1
ATOM 1685 C C . TRP B 2 108 ? 55.065 -45.676 3.207 1.00 12.37 108 TRP H C 1
ATOM 1686 O O . TRP B 2 108 ? 55.180 -46.761 2.601 1.00 13.48 108 TRP H O 1
ATOM 1697 N N . GLY B 2 109 ? 53.859 -45.304 3.654 1.00 10.66 109 GLY H N 1
ATOM 1698 C CA . GLY B 2 109 ? 52.699 -46.135 3.463 1.00 10.30 109 GLY H CA 1
ATOM 1699 C C . GLY B 2 109 ? 52.134 -45.683 2.147 1.00 13.06 109 GLY H C 1
ATOM 1700 O O . GLY B 2 109 ? 52.695 -44.744 1.555 1.00 14.23 109 GLY H O 1
ATOM 1701 N N . GLN B 2 110 ? 51.063 -46.296 1.613 1.00 12.60 110 GLN H N 1
ATOM 1702 C CA . GLN B 2 110 ? 50.453 -45.751 0.391 1.00 13.53 110 GLN H CA 1
ATOM 1703 C C . GLN B 2 110 ? 49.764 -44.391 0.633 1.00 12.96 110 GLN H C 1
ATOM 1704 O O . GLN B 2 110 ? 49.769 -43.494 -0.214 1.00 15.25 110 GLN H O 1
ATOM 1710 N N . GLY B 2 111 ? 49.070 -44.222 1.742 1.00 13.41 111 GLY H N 1
ATOM 1711 C CA . GLY B 2 111 ? 48.379 -42.999 2.136 1.00 11.53 111 GLY H CA 1
ATOM 1712 C C . GLY B 2 111 ? 46.896 -43.332 2.329 1.00 12.59 111 GLY H C 1
ATOM 1713 O O . GLY B 2 111 ? 46.414 -44.358 1.776 1.00 12.27 111 GLY H O 1
ATOM 1714 N N . THR B 2 112 ? 46.209 -42.495 3.147 1.00 12.26 112 THR H N 1
ATOM 1715 C CA . THR B 2 112 ? 44.796 -42.610 3.424 1.00 11.89 112 THR H CA 1
ATOM 1716 C C . THR B 2 112 ? 44.073 -41.315 3.285 1.00 12.09 112 THR H C 1
ATOM 1717 O O . THR B 2 112 ? 44.433 -40.388 3.978 1.00 15.55 112 THR H O 1
ATOM 1721 N N . THR B 2 113 ? 43.111 -41.210 2.380 1.00 13.81 113 THR H N 1
ATOM 1722 C CA . THR B 2 113 ? 42.194 -40.081 2.209 1.00 11.63 113 THR H CA 1
ATOM 1723 C C . THR B 2 113 ? 41.107 -40.164 3.228 1.00 11.23 113 THR H C 1
ATOM 1724 O O . THR B 2 113 ? 40.368 -41.148 3.382 1.00 11.89 113 THR H O 1
ATOM 1728 N N . VAL B 2 114 ? 41.064 -39.112 3.999 1.00 13.31 114 VAL H N 1
ATOM 1729 C CA . VAL B 2 114 ? 40.046 -39.066 5.035 1.00 14.03 114 VAL H CA 1
ATOM 1730 C C . VAL B 2 114 ? 39.232 -37.912 4.547 1.00 13.84 114 VAL H C 1
ATOM 1731 O O . VAL B 2 114 ? 39.750 -36.802 4.479 1.00 14.15 114 VAL H O 1
ATOM 1735 N N . THR B 2 115 ? 38.026 -38.182 4.128 1.00 14.72 115 THR H N 1
ATOM 1736 C CA . THR B 2 115 ? 37.145 -37.159 3.695 1.00 17.41 115 THR H CA 1
ATOM 1737 C C . THR B 2 115 ? 36.155 -36.845 4.813 1.00 18.76 115 THR H C 1
ATOM 1738 O O . THR B 2 115 ? 35.291 -37.686 5.085 1.00 16.77 115 THR H O 1
ATOM 1742 N N . VAL B 2 116 ? 36.272 -35.697 5.484 1.00 20.46 116 VAL H N 1
ATOM 1743 C CA . VAL B 2 116 ? 35.337 -35.289 6.502 1.00 23.61 116 VAL H CA 1
ATOM 1744 C C . VAL B 2 116 ? 34.307 -34.579 5.636 1.00 27.05 116 VAL H C 1
ATOM 1745 O O . VAL B 2 116 ? 33.121 -34.959 5.641 1.00 30.17 116 VAL H O 1
ATOM 1750 N N . LYS C 3 1 ? 85.600 -41.671 37.629 1.00 20.90 1 LYS A N 1
ATOM 1751 C CA . LYS C 3 1 ? 86.116 -40.456 37.056 1.00 22.69 1 LYS A CA 1
ATOM 1752 C C . LYS C 3 1 ? 84.947 -39.740 36.372 1.00 22.04 1 LYS A C 1
ATOM 1753 O O . LYS C 3 1 ? 84.207 -40.410 35.666 1.00 21.10 1 LYS A O 1
ATOM 1759 N N . VAL C 3 2 ? 84.767 -38.440 36.633 1.00 23.11 2 VAL A N 1
ATOM 1760 C CA . VAL C 3 2 ? 83.752 -37.571 36.038 1.00 21.26 2 VAL A CA 1
ATOM 1761 C C . VAL C 3 2 ? 84.512 -36.648 35.101 1.00 20.34 2 VAL A C 1
ATOM 1762 O O . VAL C 3 2 ? 85.558 -36.095 35.486 1.00 18.90 2 VAL A O 1
ATOM 1766 N N . TYR C 3 3 ? 83.859 -36.625 33.910 1.00 17.90 3 TYR A N 1
ATOM 1767 C CA . TYR C 3 3 ? 84.206 -35.973 32.641 1.00 12.97 3 TYR A CA 1
ATOM 1768 C C . TYR C 3 3 ? 83.599 -34.617 32.515 1.00 12.53 3 TYR A C 1
ATOM 1769 O O . TYR C 3 3 ? 82.447 -34.409 32.918 1.00 15.94 3 TYR A O 1
ATOM 1778 N N . GLY C 3 4 ? 84.372 -33.701 31.990 1.00 10.96 4 GLY A N 1
ATOM 1779 C CA . GLY C 3 4 ? 83.823 -32.433 31.670 1.00 12.38 4 GLY A CA 1
ATOM 1780 C C . GLY C 3 4 ? 83.377 -32.671 30.233 1.00 15.66 4 GLY A C 1
ATOM 1781 O O . GLY C 3 4 ? 84.134 -33.304 29.495 1.00 18.37 4 GLY A O 1
ATOM 1782 N N . ARG C 3 5 ? 82.240 -32.186 29.701 1.00 16.87 5 ARG A N 1
ATOM 1783 C CA . ARG C 3 5 ? 81.819 -32.537 28.329 1.00 16.29 5 ARG A CA 1
ATOM 1784 C C . ARG C 3 5 ? 82.803 -32.369 27.235 1.00 15.79 5 ARG A C 1
ATOM 1785 O O . ARG C 3 5 ? 82.917 -33.368 26.543 1.00 15.74 5 ARG A O 1
ATOM 1793 N N . CYS C 3 6 ? 83.526 -31.255 27.150 1.00 15.17 6 CYS A N 1
ATOM 1794 C CA . CYS C 3 6 ? 84.562 -31.088 26.158 1.00 15.60 6 CYS A CA 1
ATOM 1795 C C . CYS C 3 6 ? 85.653 -32.147 26.318 1.00 17.28 6 CYS A C 1
ATOM 1796 O O . CYS C 3 6 ? 85.974 -32.816 25.328 1.00 17.09 6 CYS A O 1
ATOM 1799 N N . GLU C 3 7 ? 86.170 -32.400 27.551 1.00 19.84 7 GLU A N 1
ATOM 1800 C CA . GLU C 3 7 ? 87.113 -33.497 27.872 1.00 19.49 7 GLU A CA 1
ATOM 1801 C C . GLU C 3 7 ? 86.503 -34.797 27.320 1.00 19.32 7 GLU A C 1
ATOM 1802 O O . GLU C 3 7 ? 87.182 -35.583 26.639 1.00 20.43 7 GLU A O 1
ATOM 1808 N N . LEU C 3 8 ? 85.211 -35.067 27.508 1.00 18.44 8 LEU A N 1
ATOM 1809 C CA . LEU C 3 8 ? 84.628 -36.254 26.904 1.00 18.89 8 LEU A CA 1
ATOM 1810 C C . LEU C 3 8 ? 84.628 -36.170 25.364 1.00 17.48 8 LEU A C 1
ATOM 1811 O O . LEU C 3 8 ? 85.229 -37.055 24.734 1.00 16.79 8 LEU A O 1
ATOM 1816 N N . ALA C 3 9 ? 84.023 -35.130 24.774 1.00 15.29 9 ALA A N 1
ATOM 1817 C CA . ALA C 3 9 ? 83.920 -34.923 23.345 1.00 13.54 9 ALA A CA 1
ATOM 1818 C C . ALA C 3 9 ? 85.258 -35.095 22.652 1.00 13.37 9 ALA A C 1
ATOM 1819 O O . ALA C 3 9 ? 85.425 -36.013 21.835 1.00 13.32 9 ALA A O 1
ATOM 1821 N N . ALA C 3 10 ? 86.322 -34.396 23.023 1.00 13.69 10 ALA A N 1
ATOM 1822 C CA . ALA C 3 10 ? 87.620 -34.567 22.340 1.00 12.43 10 ALA A CA 1
ATOM 1823 C C . ALA C 3 10 ? 88.145 -35.993 22.346 1.00 10.07 10 ALA A C 1
ATOM 1824 O O . ALA C 3 10 ? 88.723 -36.444 21.387 1.00 10.15 10 ALA A O 1
ATOM 1826 N N . ALA C 3 11 ? 87.860 -36.814 23.326 1.00 10.42 11 ALA A N 1
ATOM 1827 C CA . ALA C 3 11 ? 88.327 -38.166 23.401 1.00 11.49 11 ALA A CA 1
ATOM 1828 C C . ALA C 3 11 ? 87.493 -39.115 22.595 1.00 13.88 11 ALA A C 1
ATOM 1829 O O . ALA C 3 11 ? 87.934 -40.158 22.122 1.00 15.51 11 ALA A O 1
ATOM 1831 N N . MET C 3 12 ? 86.245 -38.742 22.362 1.00 14.92 12 MET A N 1
ATOM 1832 C CA . MET C 3 12 ? 85.354 -39.514 21.519 1.00 12.70 12 MET A CA 1
ATOM 1833 C C . MET C 3 12 ? 85.695 -39.241 20.078 1.00 11.58 12 MET A C 1
ATOM 1834 O O . MET C 3 12 ? 85.521 -40.046 19.179 1.00 9.08 12 MET A O 1
ATOM 1839 N N . LYS C 3 13 ? 85.997 -37.983 19.839 1.00 12.41 13 LYS A N 1
ATOM 1840 C CA . LYS C 3 13 ? 86.362 -37.484 18.531 1.00 12.94 13 LYS A CA 1
ATOM 1841 C C . LYS C 3 13 ? 87.774 -37.950 18.086 1.00 11.86 13 LYS A C 1
ATOM 1842 O O . LYS C 3 13 ? 87.979 -38.424 16.968 1.00 8.35 13 LYS A O 1
ATOM 1848 N N . ARG C 3 14 ? 88.780 -37.819 18.938 1.00 13.23 14 ARG A N 1
ATOM 1849 C CA . ARG C 3 14 ? 90.088 -38.469 18.735 1.00 15.38 14 ARG A CA 1
ATOM 1850 C C . ARG C 3 14 ? 89.859 -40.008 18.560 1.00 13.48 14 ARG A C 1
ATOM 1851 O O . ARG C 3 14 ? 90.472 -40.599 17.675 1.00 13.24 14 ARG A O 1
ATOM 1859 N N . MET C 3 15 ? 88.930 -40.705 19.245 1.00 14.21 15 MET A N 1
ATOM 1860 C CA . MET C 3 15 ? 88.654 -42.119 18.965 1.00 14.96 15 MET A CA 1
ATOM 1861 C C . MET C 3 15 ? 87.763 -42.456 17.739 1.00 14.64 15 MET A C 1
ATOM 1862 O O . MET C 3 15 ? 87.349 -43.597 17.553 1.00 12.53 15 MET A O 1
ATOM 1867 N N . GLY C 3 16 ? 87.544 -41.468 16.836 1.00 15.27 16 GLY A N 1
ATOM 1868 C CA . GLY C 3 16 ? 86.808 -41.578 15.590 1.00 13.28 16 GLY A CA 1
ATOM 1869 C C . GLY C 3 16 ? 85.302 -41.707 15.743 1.00 13.51 16 GLY A C 1
ATOM 1870 O O . GLY C 3 16 ? 84.712 -42.315 14.874 1.00 14.62 16 GLY A O 1
ATOM 1871 N N . LEU C 3 17 ? 84.547 -41.202 16.710 1.00 13.57 17 LEU A N 1
ATOM 1872 C CA . LEU C 3 17 ? 83.133 -41.552 16.767 1.00 16.21 17 LEU A CA 1
ATOM 1873 C C . LEU C 3 17 ? 82.234 -40.455 16.187 1.00 17.84 17 LEU A C 1
ATOM 1874 O O . LEU C 3 17 ? 81.053 -40.666 15.856 1.00 16.72 17 LEU A O 1
ATOM 1879 N N . ASP C 3 18 ? 82.856 -39.291 15.858 1.00 19.43 18 ASP A N 1
ATOM 1880 C CA . ASP C 3 18 ? 82.137 -38.208 15.186 1.00 20.51 18 ASP A CA 1
ATOM 1881 C C . ASP C 3 18 ? 81.739 -38.705 13.786 1.00 19.25 18 ASP A C 1
ATOM 1882 O O . ASP C 3 18 ? 82.552 -39.044 12.933 1.00 18.32 18 ASP A O 1
ATOM 1887 N N . ASN C 3 19 ? 80.437 -38.908 13.622 1.00 19.04 19 ASN A N 1
ATOM 1888 C CA . ASN C 3 19 ? 79.806 -39.291 12.388 1.00 18.32 19 ASN A CA 1
ATOM 1889 C C . ASN C 3 19 ? 80.077 -40.684 11.893 1.00 18.53 19 ASN A C 1
ATOM 1890 O O . ASN C 3 19 ? 79.749 -41.043 10.732 1.00 18.30 19 ASN A O 1
ATOM 1895 N N . TYR C 3 20 ? 80.546 -41.486 12.864 1.00 16.58 20 TYR A N 1
ATOM 1896 C CA . TYR C 3 20 ? 80.691 -42.915 12.721 1.00 17.24 20 TYR A CA 1
ATOM 1897 C C . TYR C 3 20 ? 79.224 -43.370 12.661 1.00 17.62 20 TYR A C 1
ATOM 1898 O O . TYR C 3 20 ? 78.365 -42.950 13.424 1.00 18.77 20 TYR A O 1
ATOM 1907 N N . ARG C 3 21 ? 78.858 -44.200 11.698 1.00 19.65 21 ARG A N 1
ATOM 1908 C CA . ARG C 3 21 ? 77.488 -44.648 11.372 1.00 19.70 21 ARG A CA 1
ATOM 1909 C C . ARG C 3 21 ? 76.365 -43.571 11.354 1.00 18.34 21 ARG A C 1
ATOM 1910 O O . ARG C 3 21 ? 75.180 -43.785 11.566 1.00 16.04 21 ARG A O 1
ATOM 1918 N N . GLY C 3 22 ? 76.781 -42.383 10.916 1.00 18.20 22 GLY A N 1
ATOM 1919 C CA . GLY C 3 22 ? 75.946 -41.224 10.663 1.00 18.95 22 GLY A CA 1
ATOM 1920 C C . GLY C 3 22 ? 75.620 -40.385 11.875 1.00 18.72 22 GLY A C 1
ATOM 1921 O O . GLY C 3 22 ? 74.905 -39.385 11.780 1.00 17.99 22 GLY A O 1
ATOM 1922 N N . TYR C 3 23 ? 76.144 -40.774 13.024 1.00 18.50 23 TYR A N 1
ATOM 1923 C CA . TYR C 3 23 ? 75.844 -40.060 14.215 1.00 18.76 23 TYR A CA 1
ATOM 1924 C C . TYR C 3 23 ? 76.940 -39.056 14.533 1.00 19.13 23 TYR A C 1
ATOM 1925 O O . TYR C 3 23 ? 78.064 -39.461 14.822 1.00 19.34 23 TYR A O 1
ATOM 1934 N N . SER C 3 24 ? 76.638 -37.747 14.436 1.00 17.31 24 SER A N 1
ATOM 1935 C CA . SER C 3 24 ? 77.638 -36.733 14.710 1.00 16.55 24 SER A CA 1
ATOM 1936 C C . SER C 3 24 ? 78.064 -36.723 16.170 1.00 15.91 24 SER A C 1
ATOM 1937 O O . SER C 3 24 ? 77.482 -37.461 17.004 1.00 15.21 24 SER A O 1
ATOM 1940 N N . LEU C 3 25 ? 79.050 -35.869 16.477 1.00 12.94 25 LEU A N 1
ATOM 1941 C CA . LEU C 3 25 ? 79.622 -35.925 17.798 1.00 12.51 25 LEU A CA 1
ATOM 1942 C C . LEU C 3 25 ? 78.545 -35.594 18.819 1.00 14.40 25 LEU A C 1
ATOM 1943 O O . LEU C 3 25 ? 78.362 -36.438 19.714 1.00 17.26 25 LEU A O 1
ATOM 1948 N N . GLY C 3 26 ? 77.864 -34.439 18.726 1.00 12.47 26 GLY A N 1
ATOM 1949 C CA . GLY C 3 26 ? 76.791 -34.061 19.611 1.00 11.27 26 GLY A CA 1
ATOM 1950 C C . GLY C 3 26 ? 76.061 -35.265 20.123 1.00 11.50 26 GLY A C 1
ATOM 1951 O O . GLY C 3 26 ? 76.025 -35.405 21.347 1.00 12.58 26 GLY A O 1
ATOM 1952 N N . ASN C 3 27 ? 75.654 -36.220 19.264 1.00 11.89 27 ASN A N 1
ATOM 1953 C CA . ASN C 3 27 ? 74.898 -37.432 19.708 1.00 12.40 27 ASN A CA 1
ATOM 1954 C C . ASN C 3 27 ? 75.519 -38.354 20.821 1.00 12.50 27 ASN A C 1
ATOM 1955 O O . ASN C 3 27 ? 74.982 -38.707 21.897 1.00 11.83 27 ASN A O 1
ATOM 1960 N N . TRP C 3 28 ? 76.747 -38.720 20.607 1.00 10.71 28 TRP A N 1
ATOM 1961 C CA . TRP C 3 28 ? 77.552 -39.462 21.546 1.00 10.69 28 TRP A CA 1
ATOM 1962 C C . TRP C 3 28 ? 77.703 -38.765 22.901 1.00 12.39 28 TRP A C 1
ATOM 1963 O O . TRP C 3 28 ? 77.670 -39.384 23.944 1.00 11.36 28 TRP A O 1
ATOM 1974 N N . VAL C 3 29 ? 77.891 -37.446 22.889 1.00 13.81 29 VAL A N 1
ATOM 1975 C CA . VAL C 3 29 ? 78.142 -36.634 24.073 1.00 15.89 29 VAL A CA 1
ATOM 1976 C C . VAL C 3 29 ? 76.824 -36.447 24.822 1.00 16.35 29 VAL A C 1
ATOM 1977 O O . VAL C 3 29 ? 76.748 -36.570 26.049 1.00 16.60 29 VAL A O 1
ATOM 1981 N N . CYS C 3 30 ? 75.745 -36.119 24.136 1.00 15.24 30 CYS A N 1
ATOM 1982 C CA . CYS C 3 30 ? 74.444 -36.019 24.775 1.00 14.58 30 CYS A CA 1
ATOM 1983 C C . CYS C 3 30 ? 74.041 -37.347 25.390 1.00 14.82 30 CYS A C 1
ATOM 1984 O O . CYS C 3 30 ? 73.557 -37.379 26.517 1.00 15.04 30 CYS A O 1
ATOM 1987 N N . ALA C 3 31 ? 74.288 -38.479 24.737 1.00 15.77 31 ALA A N 1
ATOM 1988 C CA . ALA C 3 31 ? 73.828 -39.743 25.325 1.00 15.84 31 ALA A CA 1
ATOM 1989 C C . ALA C 3 31 ? 74.695 -40.082 26.487 1.00 16.07 31 ALA A C 1
ATOM 1990 O O . ALA C 3 31 ? 74.111 -40.617 27.418 1.00 18.99 31 ALA A O 1
ATOM 1992 N N . ALA C 3 32 ? 75.986 -39.783 26.558 1.00 16.14 32 ALA A N 1
ATOM 1993 C CA . ALA C 3 32 ? 76.744 -40.157 27.750 1.00 16.47 32 ALA A CA 1
ATOM 1994 C C . ALA C 3 32 ? 76.264 -39.362 28.977 1.00 16.07 32 ALA A C 1
ATOM 1995 O O . ALA C 3 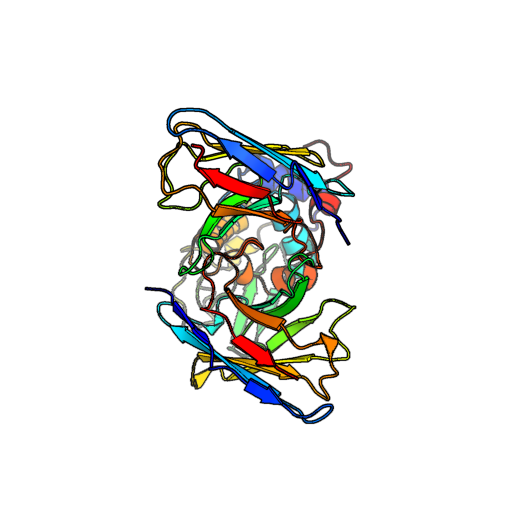32 ? 76.166 -39.897 30.088 1.00 17.18 32 ALA A O 1
ATOM 1997 N N . LYS C 3 33 ? 75.902 -38.104 28.768 1.00 15.22 33 LYS A N 1
ATOM 1998 C CA . LYS C 3 33 ? 75.334 -37.164 29.744 1.00 16.33 33 LYS A CA 1
ATOM 1999 C C . LYS C 3 33 ? 74.031 -37.628 30.396 1.00 17.83 33 LYS A C 1
ATOM 2000 O O . LYS C 3 33 ? 73.862 -37.494 31.612 1.00 19.18 33 LYS A O 1
ATOM 2006 N N . PHE C 3 34 ? 73.095 -38.150 29.611 1.00 17.89 34 PHE A N 1
ATOM 2007 C CA . PHE C 3 34 ? 71.842 -38.639 30.145 1.00 18.27 34 PHE A CA 1
ATOM 2008 C C . PHE C 3 34 ? 71.949 -40.092 30.561 1.00 20.48 34 PHE A C 1
ATOM 2009 O O . PHE C 3 34 ? 71.340 -40.491 31.569 1.00 22.87 34 PHE A O 1
ATOM 2017 N N . GLU C 3 35 ? 72.785 -40.863 29.854 1.00 21.20 35 GLU A N 1
ATOM 2018 C CA . GLU C 3 35 ? 73.015 -42.227 30.252 1.00 21.66 35 GLU A CA 1
ATOM 2019 C C . GLU C 3 35 ? 73.896 -42.244 31.456 1.00 22.04 35 GLU A C 1
ATOM 2020 O O . GLU C 3 35 ? 73.328 -42.710 32.424 1.00 21.88 35 GLU A O 1
ATOM 2026 N N . SER C 3 36 ? 75.145 -41.824 31.617 1.00 24.18 36 SER A N 1
ATOM 2027 C CA . SER C 3 36 ? 75.722 -41.875 32.976 1.00 24.12 36 SER A CA 1
ATOM 2028 C C . SER C 3 36 ? 76.022 -40.549 33.671 1.00 24.58 36 SER A C 1
ATOM 2029 O O . SER C 3 36 ? 76.549 -40.508 34.778 1.00 23.64 36 SER A O 1
ATOM 2032 N N . ASN C 3 37 ? 75.721 -39.423 33.045 1.00 26.28 37 ASN A N 1
ATOM 2033 C CA . ASN C 3 37 ? 76.024 -38.093 33.574 1.00 26.41 37 ASN A CA 1
ATOM 2034 C C . ASN C 3 37 ? 77.538 -37.960 33.801 1.00 25.97 37 ASN A C 1
ATOM 2035 O O . ASN C 3 37 ? 78.126 -37.585 34.818 1.00 27.03 37 ASN A O 1
ATOM 2040 N N . PHE C 3 38 ? 78.215 -38.321 32.716 1.00 25.48 38 PHE A N 1
ATOM 2041 C CA . PHE C 3 38 ? 79.662 -38.255 32.541 1.00 23.41 38 PHE A CA 1
ATOM 2042 C C . PHE C 3 38 ? 80.443 -38.901 33.684 1.00 22.25 38 PHE A C 1
ATOM 2043 O O . PHE C 3 38 ? 81.364 -38.341 34.288 1.00 21.38 38 PHE A O 1
ATOM 2051 N N . ASN C 3 39 ? 80.108 -40.139 33.987 1.00 20.13 39 ASN A N 1
ATOM 2052 C CA . ASN C 3 39 ? 80.739 -40.788 35.091 1.00 19.01 39 ASN A CA 1
ATOM 2053 C C . ASN C 3 39 ? 81.091 -42.155 34.598 1.00 19.70 39 ASN A C 1
ATOM 2054 O O . ASN C 3 39 ? 80.231 -43.030 34.498 1.00 18.35 39 ASN A O 1
ATOM 2059 N N . THR C 3 40 ? 82.333 -42.423 34.305 1.00 20.76 40 THR A N 1
ATOM 2060 C CA . THR C 3 40 ? 82.669 -43.742 33.808 1.00 25.23 40 THR A CA 1
ATOM 2061 C C . THR C 3 40 ? 82.405 -44.912 34.795 1.00 26.60 40 THR A C 1
ATOM 2062 O O . THR C 3 40 ? 82.331 -46.085 34.363 1.00 27.44 40 THR A O 1
ATOM 2066 N N . GLY C 3 41 ? 82.192 -44.574 36.089 1.00 27.30 41 GLY A N 1
ATOM 2067 C CA . GLY C 3 41 ? 81.953 -45.535 37.161 1.00 28.07 41 GLY A CA 1
ATOM 2068 C C . GLY C 3 41 ? 80.467 -45.814 37.398 1.00 29.15 41 GLY A C 1
ATOM 2069 O O . GLY C 3 41 ? 80.144 -46.550 38.333 1.00 29.36 41 GLY A O 1
ATOM 2070 N N . ALA C 3 42 ? 79.524 -45.238 36.621 1.00 29.69 42 ALA A N 1
ATOM 2071 C CA . ALA C 3 42 ? 78.083 -45.466 36.762 1.00 29.24 42 ALA A CA 1
ATOM 2072 C C . ALA C 3 42 ? 77.618 -46.906 36.594 1.00 29.77 42 ALA A C 1
ATOM 2073 O O . ALA C 3 42 ? 78.188 -47.633 35.787 1.00 30.30 42 ALA A O 1
ATOM 2075 N N . THR C 3 43 ? 76.556 -47.329 37.292 1.00 31.32 43 THR A N 1
ATOM 2076 C CA . THR C 3 43 ? 75.950 -48.692 37.330 1.00 30.80 43 THR A CA 1
ATOM 2077 C C . THR C 3 43 ? 74.387 -48.624 37.323 1.00 30.37 43 THR A C 1
ATOM 2078 O O . THR C 3 43 ? 73.794 -47.644 37.787 1.00 29.64 43 THR A O 1
ATOM 2082 N N . ASN C 3 44 ? 73.584 -49.574 36.852 1.00 31.13 44 ASN A N 1
ATOM 2083 C CA . ASN C 3 44 ? 72.128 -49.494 37.007 1.00 31.59 4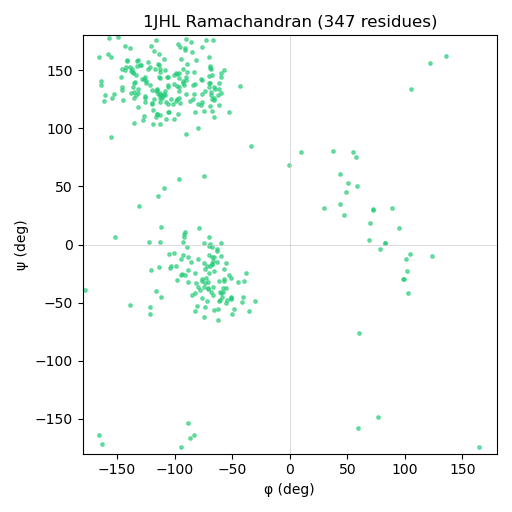4 ASN A CA 1
ATOM 2084 C C . ASN C 3 44 ? 71.580 -50.873 36.739 1.00 31.47 44 ASN A C 1
ATOM 2085 O O . ASN C 3 44 ? 72.054 -51.646 35.911 1.00 29.93 44 ASN A O 1
ATOM 2090 N N . ARG C 3 45 ? 70.587 -51.246 37.520 1.00 33.15 45 ARG A N 1
ATOM 2091 C CA . ARG C 3 45 ? 70.157 -52.623 37.541 1.00 33.58 45 ARG A CA 1
ATOM 2092 C C . ARG C 3 45 ? 68.745 -52.539 37.104 1.00 33.43 45 ARG A C 1
ATOM 2093 O O . ARG C 3 45 ? 67.988 -51.706 37.603 1.00 33.96 45 ARG A O 1
ATOM 2101 N N . ASN C 3 46 ? 68.506 -53.257 36.015 1.00 33.52 46 ASN A N 1
ATOM 2102 C CA . ASN C 3 46 ? 67.195 -53.288 35.391 1.00 34.01 46 ASN A CA 1
ATOM 2103 C C . ASN C 3 46 ? 66.358 -54.491 35.861 1.00 34.62 46 ASN A C 1
ATOM 2104 O O . ASN C 3 46 ? 66.882 -55.408 36.510 1.00 35.23 46 ASN A O 1
ATOM 2109 N N . THR C 3 47 ? 65.062 -54.557 35.533 1.00 34.48 47 THR A N 1
ATOM 2110 C CA . THR C 3 47 ? 64.173 -55.649 35.875 1.00 33.64 47 THR A CA 1
ATOM 2111 C C . THR C 3 47 ? 64.688 -56.982 35.349 1.00 33.23 47 THR A C 1
ATOM 2112 O O . THR C 3 47 ? 64.506 -57.991 36.002 1.00 32.21 47 THR A O 1
ATOM 2116 N N . ASP C 3 48 ? 65.402 -57.091 34.229 1.00 33.11 48 ASP A N 1
ATOM 2117 C CA . ASP C 3 48 ? 65.848 -58.408 33.804 1.00 33.58 48 ASP A CA 1
ATOM 2118 C C . ASP C 3 48 ? 66.935 -58.967 34.717 1.00 34.33 48 ASP A C 1
ATOM 2119 O O . ASP C 3 48 ? 67.446 -60.035 34.410 1.00 34.39 48 ASP A O 1
ATOM 2124 N N . GLY C 3 49 ? 67.334 -58.370 35.856 1.00 34.99 49 GLY A N 1
ATOM 2125 C CA . GLY C 3 49 ? 68.447 -58.875 36.676 1.00 36.25 49 GLY A CA 1
ATOM 2126 C C . GLY C 3 49 ? 69.837 -58.646 36.052 1.00 36.29 49 GLY A C 1
ATOM 2127 O O . GLY C 3 49 ? 70.824 -59.354 36.316 1.00 36.38 49 GLY A O 1
ATOM 2128 N N . SER C 3 50 ? 69.883 -57.555 35.281 1.00 36.58 50 SER A N 1
ATOM 2129 C CA . SER C 3 50 ? 71.008 -57.129 34.452 1.00 35.50 50 SER A CA 1
ATOM 2130 C C . SER C 3 50 ? 71.349 -55.654 34.536 1.00 34.80 50 SER A C 1
ATOM 2131 O O . SER C 3 50 ? 70.501 -54.735 34.515 1.00 35.58 50 SER A O 1
ATOM 2134 N N . THR C 3 51 ? 72.677 -55.533 34.570 1.00 32.69 51 THR A N 1
ATOM 2135 C CA . THR C 3 51 ? 73.336 -54.268 34.770 1.00 29.89 51 THR A CA 1
ATOM 2136 C C . THR C 3 51 ? 74.006 -53.616 33.554 1.00 29.75 51 THR A C 1
ATOM 2137 O O . THR C 3 51 ? 74.519 -54.218 32.589 1.00 30.01 51 THR A O 1
ATOM 2141 N N . ASP C 3 52 ? 73.867 -52.290 33.631 1.00 28.99 52 ASP A N 1
ATOM 2142 C CA . ASP C 3 52 ? 74.430 -51.307 32.727 1.00 25.77 52 ASP A CA 1
ATOM 2143 C C . ASP C 3 52 ? 75.673 -50.786 33.353 1.00 24.94 52 ASP A C 1
ATOM 2144 O O . ASP C 3 52 ? 75.682 -50.392 34.522 1.00 23.06 52 ASP A O 1
ATOM 2149 N N . TYR C 3 53 ? 76.648 -50.694 32.480 1.00 25.59 53 TYR A N 1
ATOM 2150 C CA . TYR C 3 53 ? 77.934 -50.258 32.930 1.00 26.93 53 TYR A CA 1
ATOM 2151 C C . TYR C 3 53 ? 78.490 -48.999 32.303 1.00 25.41 53 TYR A C 1
ATOM 2152 O O . TYR C 3 53 ? 78.408 -48.800 31.087 1.00 24.87 53 TYR A O 1
ATOM 2161 N N . GLY C 3 54 ? 78.984 -48.149 33.203 1.00 24.57 54 GLY A N 1
ATOM 2162 C CA . GLY C 3 54 ? 79.717 -46.929 32.913 1.00 22.53 54 GLY A CA 1
ATOM 2163 C C . GLY C 3 54 ? 79.054 -45.841 32.093 1.00 20.70 54 GLY A C 1
ATOM 2164 O O . GLY C 3 54 ? 77.838 -45.743 31.888 1.00 20.41 54 GLY A O 1
ATOM 2165 N N . ILE C 3 55 ? 79.988 -45.055 31.544 1.00 20.11 55 ILE A N 1
ATOM 2166 C CA . ILE C 3 55 ? 79.762 -43.852 30.699 1.00 17.75 55 ILE A CA 1
ATOM 2167 C C . ILE C 3 55 ? 78.634 -43.995 29.669 1.00 17.75 55 ILE A C 1
ATOM 2168 O O . ILE C 3 55 ? 77.716 -43.175 29.661 1.00 17.22 55 ILE A O 1
ATOM 2173 N N . LEU C 3 56 ? 78.591 -45.063 28.876 1.00 16.57 56 LEU A N 1
ATOM 2174 C CA . LEU C 3 56 ? 77.527 -45.263 27.927 1.00 17.80 56 LEU A CA 1
ATOM 2175 C C . LEU C 3 56 ? 76.563 -46.398 28.291 1.00 17.78 56 LEU A C 1
ATOM 2176 O O . LEU C 3 56 ? 76.211 -47.210 27.444 1.00 19.47 56 LEU A O 1
ATOM 2181 N N . GLN C 3 57 ? 76.073 -46.445 29.506 1.00 17.65 57 GLN A N 1
ATOM 2182 C CA . GLN C 3 57 ? 75.345 -47.612 30.067 1.00 17.27 57 GLN A CA 1
ATOM 2183 C C . GLN C 3 57 ? 75.073 -48.893 29.253 1.00 18.44 57 GLN A C 1
ATOM 2184 O O . GLN C 3 57 ? 73.942 -49.222 28.828 1.00 17.31 57 GLN A O 1
ATOM 2190 N N . ILE C 3 58 ? 76.223 -49.571 29.001 1.00 19.07 58 ILE A N 1
ATOM 2191 C CA . ILE C 3 58 ? 76.203 -50.819 28.268 1.00 21.73 58 ILE A CA 1
ATOM 2192 C C . ILE C 3 58 ? 75.713 -51.994 29.131 1.00 23.15 58 ILE A C 1
ATOM 2193 O O . ILE C 3 58 ? 76.169 -52.271 30.252 1.00 24.04 58 ILE A O 1
ATOM 2198 N N . ASN C 3 59 ? 74.658 -52.594 28.596 1.00 24.94 59 ASN A N 1
ATOM 2199 C CA . ASN C 3 59 ? 73.921 -53.671 29.239 1.00 27.79 59 ASN A CA 1
ATOM 2200 C C . ASN C 3 59 ? 74.589 -55.012 29.169 1.00 28.43 59 ASN A C 1
ATOM 2201 O O . ASN C 3 59 ? 75.064 -55.425 28.115 1.00 29.26 59 ASN A O 1
ATOM 2206 N N . SER C 3 60 ? 74.481 -55.796 30.235 1.00 30.01 60 SER A N 1
ATOM 2207 C CA . SER C 3 60 ? 75.059 -57.156 30.297 1.00 30.53 60 SER A CA 1
ATOM 2208 C C . SER C 3 60 ? 74.300 -58.460 29.884 1.00 30.54 60 SER A C 1
ATOM 2209 O O . SER C 3 60 ? 74.718 -59.594 30.122 1.00 28.92 60 SER A O 1
ATOM 2212 N N . ARG C 3 61 ? 73.133 -58.361 29.244 1.00 31.58 61 ARG A N 1
ATOM 2213 C CA . ARG C 3 61 ? 72.329 -59.456 28.725 1.00 33.18 61 ARG A CA 1
ATOM 2214 C C . ARG C 3 61 ? 72.978 -59.791 27.394 1.00 32.60 61 ARG A C 1
ATOM 2215 O O . ARG C 3 61 ? 73.073 -60.940 26.977 1.00 31.47 61 ARG A O 1
ATOM 2223 N N . TRP C 3 62 ? 73.512 -58.754 26.753 1.00 32.35 62 TRP A N 1
ATOM 2224 C CA . TRP C 3 62 ? 73.951 -58.914 25.408 1.00 33.55 62 TRP A CA 1
ATOM 2225 C C . TRP C 3 62 ? 75.395 -58.591 25.274 1.00 32.78 62 TRP A C 1
ATOM 2226 O O . TRP C 3 62 ? 76.147 -59.462 24.870 1.00 32.05 62 TRP A O 1
ATOM 2237 N N . TRP C 3 63 ? 75.792 -57.402 25.721 1.00 32.59 63 TRP A N 1
ATOM 2238 C CA . TRP C 3 63 ? 77.074 -56.853 25.299 1.00 32.00 63 TRP A CA 1
ATOM 2239 C C . TRP C 3 63 ? 78.294 -57.328 25.955 1.00 32.63 63 TRP A C 1
ATOM 2240 O O . TRP C 3 63 ? 79.284 -57.543 25.247 1.00 35.27 63 TRP A O 1
ATOM 2251 N N . CYS C 3 64 ? 78.196 -57.573 27.237 1.00 32.67 64 CYS A N 1
ATOM 2252 C CA . CYS C 3 64 ? 79.338 -58.101 27.916 1.00 32.48 64 CYS A CA 1
ATOM 2253 C C . CYS C 3 64 ? 78.933 -59.106 28.936 1.00 31.63 64 CYS A C 1
ATOM 2254 O O . CYS C 3 64 ? 77.783 -59.108 29.391 1.00 28.47 64 CYS A O 1
ATOM 2257 N N . ASN C 3 65 ? 79.836 -60.041 29.227 1.00 33.02 65 ASN A N 1
ATOM 2258 C CA . ASN C 3 65 ? 79.417 -60.807 30.360 1.00 34.54 65 ASN A CA 1
ATOM 2259 C C . ASN C 3 65 ? 80.104 -60.195 31.571 1.00 34.18 65 ASN A C 1
ATOM 2260 O O . ASN C 3 65 ? 81.219 -59.660 31.553 1.00 34.03 65 ASN A O 1
ATOM 2265 N N . ASP C 3 66 ? 79.072 -59.944 32.381 1.00 34.19 66 ASP A N 1
ATOM 2266 C CA . ASP C 3 66 ? 79.190 -59.459 33.731 1.00 33.80 66 ASP A CA 1
ATOM 2267 C C . ASP C 3 66 ? 79.319 -60.624 34.698 1.00 34.63 66 ASP A C 1
ATOM 2268 O O . ASP C 3 66 ? 79.728 -60.381 35.821 1.00 36.27 66 ASP A O 1
ATOM 2273 N N . GLY C 3 67 ? 78.915 -61.875 34.455 1.00 34.53 67 GLY A N 1
ATOM 2274 C CA . GLY C 3 67 ? 79.103 -62.929 35.465 1.00 33.39 67 GLY A CA 1
ATOM 2275 C C . GLY C 3 67 ? 77.781 -63.204 36.155 1.00 32.80 67 GLY A C 1
ATOM 2276 O O . GLY C 3 67 ? 77.413 -64.345 36.368 1.00 34.18 67 GLY A O 1
ATOM 2277 N N . ARG C 3 68 ? 77.032 -62.149 36.466 1.00 32.47 68 ARG A N 1
ATOM 2278 C CA . ARG C 3 68 ? 75.710 -62.160 37.070 1.00 30.82 68 ARG A CA 1
ATOM 2279 C C . ARG C 3 68 ? 74.534 -62.221 36.036 1.00 32.08 68 ARG A C 1
ATOM 2280 O O . ARG C 3 68 ? 73.370 -62.310 36.459 1.00 31.15 68 ARG A O 1
ATOM 2288 N N . THR C 3 69 ? 74.687 -62.222 34.677 1.00 33.28 69 THR A N 1
ATOM 2289 C CA . THR C 3 69 ? 73.515 -62.375 33.788 1.00 33.58 69 THR A CA 1
ATOM 2290 C C . THR C 3 69 ? 73.562 -63.682 32.970 1.00 35.19 69 THR A C 1
ATOM 2291 O O . THR C 3 69 ? 74.424 -63.853 32.090 1.00 35.05 69 THR A O 1
ATOM 2295 N N . PRO C 3 70 ? 72.646 -64.645 33.247 1.00 37.11 70 PRO A N 1
ATOM 2296 C CA . PRO C 3 70 ? 72.587 -65.956 32.604 1.00 37.98 70 PRO A CA 1
ATOM 2297 C C . PRO C 3 70 ? 72.204 -65.924 31.122 1.00 39.23 70 PRO A C 1
ATOM 2298 O O . PRO C 3 70 ? 72.410 -66.907 30.394 1.00 41.04 70 PRO A O 1
ATOM 2302 N N . GLY C 3 71 ? 71.631 -64.815 30.624 1.00 39.09 71 GLY A N 1
ATOM 2303 C CA . GLY C 3 71 ? 71.317 -64.757 29.185 1.00 38.58 71 GLY A CA 1
ATOM 2304 C C . GLY C 3 71 ? 72.408 -64.148 28.279 1.00 37.06 71 GLY A C 1
ATOM 2305 O O . GLY C 3 71 ? 72.161 -63.903 27.104 1.00 37.89 71 GLY A O 1
ATOM 2306 N N . SER C 3 72 ? 73.610 -63.877 28.759 1.00 35.57 72 SER A N 1
ATOM 2307 C CA . SER C 3 72 ? 74.610 -63.212 27.966 1.00 34.22 72 SER A CA 1
ATOM 2308 C C . SER C 3 72 ? 75.041 -63.877 26.681 1.00 33.17 72 SER A C 1
ATOM 2309 O O . SER C 3 72 ? 75.067 -65.090 26.519 1.00 33.26 72 SER A O 1
ATOM 2312 N N . LYS C 3 73 ? 75.291 -62.971 25.744 1.00 33.04 73 LYS A N 1
ATOM 2313 C CA . LYS C 3 73 ? 75.883 -63.275 24.454 1.00 32.32 73 LYS A CA 1
ATOM 2314 C C . LYS C 3 73 ? 77.249 -62.596 24.446 1.00 32.17 73 LYS A C 1
ATOM 2315 O O . LYS C 3 73 ? 78.097 -62.995 23.627 1.00 33.00 73 LYS A O 1
ATOM 2321 N N . ASN C 3 74 ? 77.479 -61.589 25.334 1.00 31.62 74 ASN A N 1
ATOM 2322 C CA . ASN C 3 74 ? 78.759 -60.838 25.498 1.00 31.00 74 ASN A CA 1
ATOM 2323 C C . ASN C 3 74 ? 79.411 -60.435 24.163 1.00 30.17 74 ASN A C 1
ATOM 2324 O O . ASN C 3 74 ? 80.535 -60.763 23.779 1.00 30.00 74 ASN A O 1
ATOM 2329 N N . LEU C 3 75 ? 78.637 -59.655 23.448 1.00 28.55 75 LEU A N 1
ATOM 2330 C CA . LEU C 3 75 ? 78.906 -59.361 22.088 1.00 28.00 75 LEU A CA 1
ATOM 2331 C C . LEU C 3 75 ? 80.033 -58.408 21.725 1.00 28.06 75 LEU A C 1
ATOM 2332 O O . LEU C 3 75 ? 80.569 -58.393 20.596 1.00 27.81 75 LEU A O 1
ATOM 2337 N N . CYS C 3 76 ? 80.421 -57.581 22.663 1.00 26.56 76 CYS A N 1
ATOM 2338 C CA . CYS C 3 76 ? 81.576 -56.795 22.368 1.00 25.07 76 CYS A CA 1
ATOM 2339 C C . CYS C 3 76 ? 82.716 -57.704 22.832 1.00 24.51 76 CYS A C 1
ATOM 2340 O O . CYS C 3 76 ? 83.851 -57.471 22.447 1.00 25.74 76 CYS A O 1
ATOM 2343 N N . HIS C 3 77 ? 82.460 -58.815 23.551 1.00 23.41 77 HIS A N 1
ATOM 2344 C CA . HIS C 3 77 ? 83.439 -59.760 24.041 1.00 23.93 77 HIS A CA 1
ATOM 2345 C C . HIS C 3 77 ? 84.426 -59.026 24.904 1.00 25.14 77 HIS A C 1
ATOM 2346 O O . HIS C 3 77 ? 85.552 -58.763 24.473 1.00 26.02 77 HIS A O 1
ATOM 2353 N N . ILE C 3 78 ? 83.982 -58.687 26.127 1.00 24.71 78 ILE A N 1
ATOM 2354 C CA . ILE C 3 78 ? 84.796 -57.989 27.100 1.00 24.83 78 ILE A CA 1
ATOM 2355 C C . ILE C 3 78 ? 84.236 -58.314 28.477 1.00 26.57 78 ILE A C 1
ATOM 2356 O O . ILE C 3 78 ? 83.072 -58.763 28.550 1.00 28.03 78 ILE A O 1
ATOM 2361 N N . PRO C 3 79 ? 84.963 -58.130 29.600 1.00 26.56 79 PRO A N 1
ATOM 2362 C CA . PRO C 3 79 ? 84.400 -58.243 30.944 1.00 26.79 79 PRO A CA 1
ATOM 2363 C C . PRO C 3 79 ? 83.646 -56.994 31.176 1.00 27.61 79 PRO A C 1
ATOM 2364 O O . PRO C 3 79 ? 84.326 -55.957 31.097 1.00 28.29 79 PRO A O 1
ATOM 2368 N N . CYS C 3 80 ? 82.337 -56.992 31.440 1.00 27.69 80 CYS A N 1
ATOM 2369 C CA . CYS C 3 80 ? 81.700 -55.744 31.792 1.00 27.92 80 CYS A CA 1
ATOM 2370 C C . CYS C 3 80 ? 82.501 -54.790 32.724 1.00 28.29 80 CYS A C 1
ATOM 2371 O O . CYS C 3 80 ? 82.434 -53.575 32.501 1.00 27.89 80 CYS A O 1
ATOM 2374 N N . SER C 3 81 ? 83.348 -55.301 33.654 1.00 27.78 81 SER A N 1
ATOM 2375 C CA . SER C 3 81 ? 84.335 -54.542 34.462 1.00 26.68 81 SER A CA 1
ATOM 2376 C C . SER C 3 81 ? 85.339 -53.622 33.753 1.00 26.32 81 SER A C 1
ATOM 2377 O O . SER C 3 81 ? 85.835 -52.667 34.341 1.00 27.10 81 SER A O 1
ATOM 2380 N N . ALA C 3 82 ? 85.660 -53.914 32.470 1.00 26.47 82 ALA A N 1
ATOM 2381 C CA . ALA C 3 82 ? 86.479 -53.116 31.556 1.00 23.71 82 ALA A CA 1
ATOM 2382 C C . ALA C 3 82 ? 85.664 -51.897 31.192 1.00 22.47 82 ALA A C 1
ATOM 2383 O O . ALA C 3 82 ? 86.215 -50.806 31.116 1.00 23.73 82 ALA A O 1
ATOM 2385 N N . LEU C 3 83 ? 84.355 -52.023 31.009 1.00 20.31 83 LEU A N 1
ATOM 2386 C CA . LEU C 3 83 ? 83.527 -50.886 30.688 1.00 19.71 83 LEU A CA 1
ATOM 2387 C C . LEU C 3 83 ? 83.355 -49.713 31.639 1.00 19.58 83 LEU A C 1
ATOM 2388 O O . LEU C 3 83 ? 82.684 -48.731 31.256 1.00 20.83 83 LEU A O 1
ATOM 2393 N N . LEU C 3 84 ? 83.980 -49.878 32.830 1.00 19.59 84 LEU A N 1
ATOM 2394 C CA . LEU C 3 84 ? 84.018 -48.958 33.990 1.00 18.81 84 LEU A CA 1
ATOM 2395 C C . LEU C 3 84 ? 85.417 -48.376 34.228 1.00 18.61 84 LEU A C 1
ATOM 2396 O O . LEU C 3 84 ? 85.806 -47.864 35.307 1.00 17.82 84 LEU A O 1
ATOM 2401 N N . SER C 3 85 ? 86.283 -48.500 33.253 1.00 19.96 85 SER A N 1
ATOM 2402 C CA . SER C 3 85 ? 87.560 -47.858 33.439 1.00 22.35 85 SER A CA 1
ATOM 2403 C C . SER C 3 85 ? 87.471 -46.308 33.374 1.00 23.32 85 SER A C 1
ATOM 2404 O O . SER C 3 85 ? 86.501 -45.706 32.885 1.00 22.25 85 SER A O 1
ATOM 2407 N N . SER C 3 86 ? 88.491 -45.600 33.900 1.00 25.53 86 SER A N 1
ATOM 2408 C CA . SER C 3 86 ? 88.512 -44.123 33.846 1.00 27.66 86 SER A CA 1
ATOM 2409 C C . SER C 3 86 ? 88.673 -43.642 32.407 1.00 28.68 86 SER A C 1
ATOM 2410 O O . SER C 3 86 ? 88.388 -42.485 32.040 1.00 29.52 86 SER A O 1
ATOM 2413 N N . ASP C 3 87 ? 89.098 -44.593 31.604 1.00 27.73 87 ASP A N 1
ATOM 2414 C CA . ASP C 3 87 ? 89.458 -44.324 30.264 1.00 27.65 87 ASP A CA 1
ATOM 2415 C C . ASP C 3 87 ? 88.383 -44.825 29.286 1.00 26.90 87 ASP A C 1
ATOM 2416 O O . ASP C 3 87 ? 88.298 -46.051 29.171 1.00 28.67 87 ASP A O 1
ATOM 2421 N N . ILE C 3 88 ? 87.610 -44.051 28.497 1.00 23.49 88 ILE A N 1
ATOM 2422 C CA . ILE C 3 88 ? 86.557 -44.582 27.622 1.00 19.80 88 ILE A CA 1
ATOM 2423 C C . ILE C 3 88 ? 86.839 -45.566 26.515 1.00 18.63 88 ILE A C 1
ATOM 2424 O O . ILE C 3 88 ? 85.870 -45.995 25.879 1.00 16.68 88 ILE A O 1
ATOM 2429 N N . THR C 3 89 ? 88.072 -46.032 26.292 1.00 17.59 89 THR A N 1
ATOM 2430 C CA . THR C 3 89 ? 88.368 -46.768 25.066 1.00 17.63 89 THR A CA 1
ATOM 2431 C C . THR C 3 89 ? 87.470 -47.944 24.674 1.00 18.03 89 THR A C 1
ATOM 2432 O O . THR C 3 89 ? 86.966 -48.090 23.551 1.00 16.24 89 THR A O 1
ATOM 2436 N N . ALA C 3 90 ? 87.238 -48.778 25.703 1.00 18.62 90 ALA A N 1
ATOM 2437 C CA . ALA C 3 90 ? 86.440 -50.003 25.570 1.00 16.58 90 ALA A CA 1
ATOM 2438 C C . ALA C 3 90 ? 84.946 -49.706 25.458 1.00 15.99 90 ALA A C 1
ATOM 2439 O O . ALA C 3 90 ? 84.197 -50.312 24.690 1.00 15.88 90 ALA A O 1
ATOM 2441 N N . SER C 3 91 ? 84.514 -48.699 26.185 1.00 14.53 91 SER A N 1
ATOM 2442 C CA . SER C 3 91 ? 83.172 -48.245 26.137 1.00 14.29 91 SER A CA 1
ATOM 2443 C C . SER C 3 91 ? 83.011 -47.820 24.699 1.00 15.45 91 SER A C 1
ATOM 2444 O O . SER C 3 91 ? 82.115 -48.337 24.038 1.00 16.47 91 SER A O 1
ATOM 2447 N N . VAL C 3 92 ? 83.897 -47.036 24.098 1.00 17.12 92 VAL A N 1
ATOM 2448 C CA . VAL C 3 92 ? 83.705 -46.663 22.712 1.00 17.71 92 VAL A CA 1
ATOM 2449 C C . VAL C 3 92 ? 83.818 -47.845 21.753 1.00 19.30 92 VAL A C 1
ATOM 2450 O O . VAL C 3 92 ? 82.962 -48.009 20.880 1.00 20.81 92 VAL A O 1
ATOM 2454 N N . ASN C 3 93 ? 84.753 -48.778 21.832 1.00 20.52 93 ASN A N 1
ATOM 2455 C CA . ASN C 3 93 ? 84.850 -49.777 20.766 1.00 21.70 93 ASN A CA 1
ATOM 2456 C C . ASN C 3 93 ? 83.689 -50.697 20.826 1.00 21.68 93 ASN A C 1
ATOM 2457 O O . ASN C 3 93 ? 83.299 -51.242 19.806 1.00 20.45 93 ASN A O 1
ATOM 2462 N N . CYS C 3 94 ? 83.109 -50.797 22.025 1.00 22.61 94 CYS A N 1
ATOM 2463 C CA . CYS C 3 94 ? 81.926 -51.597 22.203 1.00 23.67 94 CYS A CA 1
ATOM 2464 C C . CYS C 3 94 ? 80.755 -50.773 21.721 1.00 23.94 94 CYS A C 1
ATOM 2465 O O . CYS C 3 94 ? 80.032 -51.282 20.864 1.00 26.39 94 CYS A O 1
ATOM 2468 N N . ALA C 3 95 ? 80.516 -49.527 22.172 1.00 22.19 95 ALA A N 1
ATOM 2469 C CA . ALA C 3 95 ? 79.455 -48.618 21.708 1.00 19.46 95 ALA A CA 1
ATOM 2470 C C . ALA C 3 95 ? 79.353 -48.580 20.197 1.00 19.08 95 ALA A C 1
ATOM 2471 O O . ALA C 3 95 ? 78.271 -48.422 19.642 1.00 19.08 95 ALA A O 1
ATOM 2473 N N . LYS C 3 96 ? 80.510 -48.760 19.558 1.00 18.46 96 LYS A N 1
ATOM 2474 C CA . LYS C 3 96 ? 80.592 -48.997 18.143 1.00 19.89 96 LYS A CA 1
ATOM 2475 C C . LYS C 3 96 ? 80.095 -50.373 17.726 1.00 21.08 96 LYS A C 1
ATOM 2476 O O . LYS C 3 96 ? 79.521 -50.464 16.656 1.00 23.21 96 LYS A O 1
ATOM 2482 N N . LYS C 3 97 ? 80.267 -51.495 18.388 1.00 22.46 97 LYS A N 1
ATOM 2483 C CA . LYS C 3 97 ? 79.565 -52.728 18.054 1.00 25.19 97 LYS A CA 1
ATOM 2484 C C . LYS C 3 97 ? 78.083 -52.459 18.171 1.00 26.23 97 LYS A C 1
ATOM 2485 O O . LYS C 3 97 ? 77.297 -52.878 17.311 1.00 28.28 97 LYS A O 1
ATOM 2491 N N . ILE C 3 98 ? 77.633 -51.737 19.199 1.00 26.42 98 ILE A N 1
ATOM 2492 C CA . ILE C 3 98 ? 76.198 -51.459 19.331 1.00 24.85 98 ILE A CA 1
ATOM 2493 C C . ILE C 3 98 ? 75.600 -50.653 18.190 1.00 23.98 98 ILE A C 1
ATOM 2494 O O . ILE C 3 98 ? 74.819 -51.207 17.470 1.00 23.96 98 ILE A O 1
ATOM 2499 N N . VAL C 3 99 ? 75.942 -49.399 17.911 1.00 24.22 99 VAL A N 1
ATOM 2500 C CA . VAL C 3 99 ? 75.282 -48.590 16.882 1.00 24.28 99 VAL A CA 1
ATOM 2501 C C . VAL C 3 99 ? 75.340 -49.136 15.474 1.00 24.92 99 VAL A C 1
ATOM 2502 O O . VAL C 3 99 ? 74.674 -48.617 14.574 1.00 26.63 99 VAL A O 1
ATOM 2506 N N . SER C 3 100 ? 76.128 -50.164 15.264 1.00 24.92 100 SER A N 1
ATOM 2507 C CA . SER C 3 100 ? 76.250 -50.657 13.947 1.00 26.09 100 SER A CA 1
ATOM 2508 C C . SER C 3 100 ? 75.194 -51.760 13.828 1.00 28.52 100 SER A C 1
ATOM 2509 O O . SER C 3 100 ? 74.967 -52.205 12.694 1.00 28.74 100 SER A O 1
ATOM 2512 N N . ASP C 3 101 ? 74.492 -52.223 14.899 1.00 31.09 101 ASP A N 1
ATOM 2513 C CA . ASP C 3 101 ? 73.455 -53.261 14.806 1.00 34.51 101 ASP A CA 1
ATOM 2514 C C . ASP C 3 101 ? 72.083 -52.649 14.774 1.00 36.64 101 ASP A C 1
ATOM 2515 O O . ASP C 3 101 ? 71.722 -51.785 15.582 1.00 37.84 101 ASP A O 1
ATOM 2520 N N . GLY C 3 102 ? 71.394 -53.020 13.680 1.00 39.09 102 GLY A N 1
ATOM 2521 C CA . GLY C 3 102 ? 70.047 -52.539 13.319 1.00 41.09 102 GLY A CA 1
ATOM 2522 C C . GLY C 3 102 ? 69.063 -52.241 14.472 1.00 41.50 102 GLY A C 1
ATOM 2523 O O . GLY C 3 102 ? 68.201 -53.027 14.929 1.00 42.45 102 GLY A O 1
ATOM 2524 N N . ASP C 3 103 ? 69.323 -51.009 14.881 1.00 39.50 103 ASP A N 1
ATOM 2525 C CA . ASP C 3 103 ? 68.606 -50.358 15.942 1.00 37.62 103 ASP A CA 1
ATOM 2526 C C . ASP C 3 103 ? 69.230 -48.977 15.980 1.00 35.50 103 ASP A C 1
ATOM 2527 O O . ASP C 3 103 ? 68.552 -48.003 16.295 1.00 35.75 103 ASP A O 1
ATOM 2532 N N . GLY C 3 104 ? 70.552 -48.826 15.794 1.00 32.39 104 GLY A N 1
ATOM 2533 C CA . GLY C 3 104 ? 71.182 -47.512 15.690 1.00 26.91 104 GLY A CA 1
ATOM 2534 C C . GLY C 3 104 ? 71.304 -46.879 17.057 1.00 23.04 104 GLY A C 1
ATOM 2535 O O . GLY C 3 104 ? 71.426 -47.627 18.005 1.00 23.96 104 GLY A O 1
ATOM 2536 N N . MET C 3 105 ? 71.258 -45.576 17.286 1.00 20.20 105 MET A N 1
ATOM 2537 C CA . MET C 3 105 ? 71.378 -45.005 18.627 1.00 19.42 105 MET A CA 1
ATOM 2538 C C . MET C 3 105 ? 70.175 -45.156 19.519 1.00 19.15 105 MET A C 1
ATOM 2539 O O . MET C 3 105 ? 70.225 -44.758 20.687 1.00 20.68 105 MET A O 1
ATOM 2544 N N . ASN C 3 106 ? 69.113 -45.826 19.003 1.00 20.41 106 ASN A N 1
ATOM 2545 C CA . ASN C 3 106 ? 67.844 -46.054 19.724 1.00 17.77 106 ASN A CA 1
ATOM 2546 C C . ASN C 3 106 ? 68.036 -47.129 20.775 1.00 17.74 106 ASN A C 1
ATOM 2547 O O . ASN C 3 106 ? 67.197 -47.287 21.659 1.00 16.70 106 ASN A O 1
ATOM 2552 N N . ALA C 3 107 ? 69.136 -47.893 20.660 1.00 15.86 107 ALA A N 1
ATOM 2553 C CA . ALA C 3 107 ? 69.533 -48.834 21.706 1.00 15.03 107 ALA A CA 1
ATOM 2554 C C . ALA C 3 107 ? 69.996 -48.055 22.939 1.00 15.79 107 ALA A C 1
ATOM 2555 O O . ALA C 3 107 ? 70.429 -48.702 23.890 1.00 16.45 107 ALA A O 1
ATOM 2557 N N . TRP C 3 108 ? 69.997 -46.693 22.993 1.00 16.80 108 TRP A N 1
ATOM 2558 C CA . TRP C 3 108 ? 70.249 -45.907 24.200 1.00 15.45 108 TRP A CA 1
ATOM 2559 C C . TRP C 3 108 ? 68.980 -45.149 24.508 1.00 15.07 108 TRP A C 1
ATOM 2560 O O . TRP C 3 108 ? 68.609 -44.191 23.846 1.00 12.57 108 TRP A O 1
ATOM 2571 N N . VAL C 3 109 ? 68.354 -45.592 25.600 1.00 15.92 109 VAL A N 1
ATOM 2572 C CA . VAL C 3 109 ? 67.041 -45.144 26.078 1.00 16.30 109 VAL A CA 1
ATOM 2573 C C . VAL C 3 109 ? 67.011 -43.635 26.250 1.00 15.64 109 VAL A C 1
ATOM 2574 O O . VAL C 3 109 ? 66.153 -42.945 25.723 1.00 16.94 109 VAL A O 1
ATOM 2578 N N . ALA C 3 110 ? 68.048 -43.126 26.906 1.00 14.78 110 ALA A N 1
ATOM 2579 C CA . ALA C 3 110 ? 68.215 -41.729 27.249 1.00 13.20 110 ALA A CA 1
ATOM 2580 C C . ALA C 3 110 ? 68.463 -40.817 26.051 1.00 12.98 110 ALA A C 1
ATOM 2581 O O . ALA C 3 110 ? 68.317 -39.593 26.148 1.00 11.54 110 ALA A O 1
ATOM 2583 N N . TRP C 3 111 ? 68.880 -41.430 24.932 1.00 10.62 111 TRP A N 1
ATOM 2584 C CA . TRP C 3 111 ? 69.213 -40.772 23.708 1.00 10.15 111 TRP A CA 1
ATOM 2585 C C . TRP C 3 111 ? 67.934 -40.591 22.963 1.00 12.49 111 TRP A C 1
ATOM 2586 O O . TRP C 3 111 ? 67.709 -39.523 22.371 1.00 14.63 111 TRP A O 1
ATOM 2597 N N . ARG C 3 112 ? 67.082 -41.608 22.922 1.00 14.08 112 ARG A N 1
ATOM 2598 C CA . ARG C 3 112 ? 65.849 -41.533 22.152 1.00 14.14 112 ARG A CA 1
ATOM 2599 C C . ARG C 3 112 ? 64.799 -40.695 22.830 1.00 14.61 112 ARG A C 1
ATOM 2600 O O . ARG C 3 112 ? 64.047 -39.974 22.174 1.00 13.87 112 ARG A O 1
ATOM 2608 N N . LYS C 3 113 ? 64.857 -40.728 24.163 1.00 15.07 113 LYS A N 1
ATOM 2609 C CA . LYS C 3 113 ? 64.054 -39.831 24.956 1.00 16.38 113 LYS A CA 1
ATOM 2610 C C . LYS C 3 113 ? 64.633 -38.409 25.143 1.00 19.52 113 LYS A C 1
ATOM 2611 O O . LYS C 3 113 ? 63.890 -37.413 25.164 1.00 20.56 113 LYS A O 1
ATOM 2617 N N . HIS C 3 114 ? 65.942 -38.203 25.379 1.00 20.15 114 HIS A N 1
ATOM 2618 C CA . HIS C 3 114 ? 66.497 -36.884 25.558 1.00 20.16 114 HIS A CA 1
ATOM 2619 C C . HIS C 3 114 ? 67.265 -36.244 24.417 1.00 18.94 114 HIS A C 1
ATOM 2620 O O . HIS C 3 114 ? 67.603 -35.053 24.486 1.00 18.69 114 HIS A O 1
ATOM 2627 N N . CYS C 3 115 ? 67.718 -37.032 23.455 1.00 17.09 115 CYS A N 1
ATOM 2628 C CA . CYS C 3 115 ? 68.500 -36.399 22.396 1.00 16.03 115 CYS A CA 1
ATOM 2629 C C . CYS C 3 115 ? 67.760 -36.542 21.083 1.00 15.24 115 CYS A C 1
ATOM 2630 O O . CYS C 3 115 ? 67.690 -35.490 20.431 1.00 16.79 115 CYS A O 1
ATOM 2633 N N . LYS C 3 116 ? 67.095 -37.649 20.680 1.00 14.01 116 LYS A N 1
ATOM 2634 C CA . LYS C 3 116 ? 66.460 -37.689 19.387 1.00 12.91 116 LYS A CA 1
ATOM 2635 C C . LYS C 3 116 ? 65.533 -36.496 19.191 1.00 13.28 116 LYS A C 1
ATOM 2636 O O . LYS C 3 116 ? 64.636 -36.249 19.956 1.00 15.08 116 LYS A O 1
ATOM 2642 N N . GLY C 3 117 ? 65.803 -35.578 18.273 1.00 14.20 117 GLY A N 1
ATOM 2643 C CA . GLY C 3 117 ? 64.911 -34.528 17.948 1.00 10.85 117 GLY A CA 1
ATOM 2644 C C . GLY C 3 117 ? 65.197 -33.266 18.685 1.00 12.64 117 GLY A C 1
ATOM 2645 O O . GLY C 3 117 ? 64.284 -32.421 18.676 1.00 13.59 117 GLY A O 1
ATOM 2646 N N . THR C 3 118 ? 66.358 -33.087 19.337 1.00 13.68 118 THR A N 1
ATOM 2647 C CA . THR C 3 118 ? 66.804 -31.800 19.871 1.00 12.52 118 THR A CA 1
ATOM 2648 C C . THR C 3 118 ? 68.113 -31.510 19.098 1.00 13.41 118 THR A C 1
ATOM 2649 O O . THR C 3 118 ? 68.717 -32.359 18.439 1.00 11.86 118 THR A O 1
ATOM 2653 N N . ASP C 3 119 ? 68.641 -30.293 19.137 1.00 14.34 119 ASP A N 1
ATOM 2654 C CA . ASP C 3 119 ? 69.863 -29.986 18.443 1.00 12.18 119 ASP A CA 1
ATOM 2655 C C . ASP C 3 119 ? 71.015 -30.481 19.253 1.00 11.69 119 ASP A C 1
ATOM 2656 O O . ASP C 3 119 ? 71.477 -29.813 20.156 1.00 11.36 119 ASP A O 1
ATOM 2661 N N . VAL C 3 120 ? 71.604 -31.602 18.952 1.00 13.67 120 VAL A N 1
ATOM 2662 C CA . VAL C 3 120 ? 72.719 -32.117 19.741 1.00 12.64 120 VAL A CA 1
ATOM 2663 C C . VAL C 3 120 ? 74.003 -31.347 19.613 1.00 14.28 120 VAL A C 1
ATOM 2664 O O . VAL C 3 120 ? 74.925 -31.591 20.365 1.00 16.90 120 VAL A O 1
ATOM 2668 N N . ASN C 3 121 ? 74.154 -30.388 18.715 1.00 19.08 121 ASN A N 1
ATOM 2669 C CA . ASN C 3 121 ? 75.371 -29.559 18.560 1.00 18.77 121 ASN A CA 1
ATOM 2670 C C . ASN C 3 121 ? 75.571 -28.714 19.756 1.00 18.52 121 ASN A C 1
ATOM 2671 O O . ASN C 3 121 ? 76.710 -28.335 19.985 1.00 20.49 121 ASN A O 1
ATOM 2676 N N . VAL C 3 122 ? 74.501 -28.432 20.524 1.00 17.74 122 VAL A N 1
ATOM 2677 C CA . VAL C 3 122 ? 74.581 -27.678 21.783 1.00 15.68 122 VAL A CA 1
ATOM 2678 C C . VAL C 3 122 ? 75.526 -28.336 22.759 1.00 14.58 122 VAL A C 1
ATOM 2679 O O . VAL C 3 122 ? 76.003 -27.637 23.617 1.00 15.64 122 VAL A O 1
ATOM 2683 N N . TRP C 3 123 ? 75.833 -29.620 22.635 1.00 12.15 123 TRP A N 1
ATOM 2684 C CA . TRP C 3 123 ? 76.776 -30.304 23.490 1.00 14.12 123 TRP A CA 1
ATOM 2685 C C . TRP C 3 123 ? 78.283 -30.126 23.209 1.00 16.06 123 TRP A C 1
ATOM 2686 O O . TRP C 3 123 ? 79.142 -30.520 24.026 1.00 16.16 123 TRP A O 1
ATOM 2697 N N . ILE C 3 124 ? 78.674 -29.577 22.073 1.00 14.59 124 ILE A N 1
ATOM 2698 C CA . ILE C 3 124 ? 80.096 -29.513 21.818 1.00 15.78 124 ILE A CA 1
ATOM 2699 C C . ILE C 3 124 ? 80.496 -28.079 21.603 1.00 17.26 124 ILE A C 1
ATOM 2700 O O . ILE C 3 124 ? 81.641 -27.744 21.386 1.00 18.64 124 ILE A O 1
ATOM 2705 N N . ARG C 3 125 ? 79.584 -27.137 21.712 1.00 19.68 125 ARG A N 1
ATOM 2706 C CA . ARG C 3 125 ? 79.903 -25.761 21.503 1.00 18.81 125 ARG A CA 1
ATOM 2707 C C . ARG C 3 125 ? 80.791 -25.270 22.635 1.00 18.17 125 ARG A C 1
ATOM 2708 O O . ARG C 3 125 ? 80.640 -25.647 23.806 1.00 18.64 125 ARG A O 1
ATOM 2716 N N . GLY C 3 126 ? 81.784 -24.483 22.249 1.00 15.70 126 GLY A N 1
ATOM 2717 C CA . GLY C 3 126 ? 82.626 -23.864 23.218 1.00 15.08 126 GLY A CA 1
ATOM 2718 C C . GLY C 3 126 ? 83.853 -24.689 23.286 1.00 17.43 126 GLY A C 1
ATOM 2719 O O . GLY C 3 126 ? 84.907 -24.141 23.614 1.00 19.69 126 GLY A O 1
ATOM 2720 N N . CYS C 3 127 ? 83.723 -25.993 23.013 1.00 18.56 127 CYS A N 1
ATOM 2721 C CA . CYS C 3 127 ? 84.843 -26.902 22.958 1.00 19.91 127 CYS A CA 1
ATOM 2722 C C . CYS C 3 127 ? 85.698 -26.549 21.774 1.00 21.18 127 CYS A C 1
ATOM 2723 O O . CYS C 3 127 ? 85.142 -26.065 20.794 1.00 21.79 127 CYS A O 1
ATOM 2726 N N . ARG C 3 128 ? 87.015 -26.706 21.827 1.00 24.47 128 ARG A N 1
ATOM 2727 C CA . ARG C 3 128 ? 87.814 -26.627 20.603 1.00 27.41 128 ARG A CA 1
ATOM 2728 C C . ARG C 3 128 ? 88.112 -28.115 20.426 1.00 27.40 128 ARG A C 1
ATOM 2729 O O . ARG C 3 128 ? 88.592 -28.823 21.334 1.00 26.18 128 ARG A O 1
ATOM 2737 N N . LEU C 3 129 ? 87.686 -28.641 19.297 1.00 26.52 129 LEU A N 1
ATOM 2738 C CA . LEU C 3 129 ? 87.870 -30.044 19.138 1.00 27.46 129 LEU A CA 1
ATOM 2739 C C . LEU C 3 129 ? 88.679 -30.326 17.887 1.00 28.48 129 LEU A C 1
ATOM 2740 O O . LEU C 3 129 ? 89.522 -31.234 17.966 1.00 28.78 129 LEU A O 1
#

Foldseek 3Di:
DWAKAKPDQEDEDAFQAKDKMKIFTPWFLFQAKWKWFADPPDDIGTQDGRQAHGDPPHDPQWGWHDGTTMMMTMHGGHDQRSQGWMKMWGDSDPPIDIYDTYRYHHDD/DWAWAKDEEAEDDFQDKDKIKIQIDDDQQLAWKKWKWWDDPPDDIDTQWIARRVVRRIDGDPVNPVFKDWDADNVRRMIMMMGRGDDQVSQTWMKIFTAPVPRDGDGIYPTYGYGD/DADDLLNVLVQLVVVPPACQVHHHSLLLSQLLCQVANRAQQDWDADPQQWMFGGSNGDICLEQQPQVRHPNYPNVLHDHSVVSSDPRNPSVNSSVSVPCVPPPHSVVRVRSVVPPVPDPSVVRNPPRDD

B-factor: mean 19.5, std 8.19, range [2.0, 45.39]

Solvent-accessible surface area: 15474 Å² total; per-residue (Å²): 118,5,115,18,60,19,39,57,76,117,44,51,0,31,70,54,71,77,13,61,0,52,0,143,4,60,101,65,0,46,66,19,0,0,0,1,12,44,54,128,80,134,69,10,58,4,0,0,32,30,1,60,60,64,37,102,82,23,70,98,52,8,52,13,61,24,81,15,63,87,2,18,0,42,0,42,57,6,65,81,106,4,25,10,43,0,6,0,0,0,12,16,30,52,22,3,26,15,4,48,5,0,113,7,77,73,91,261,186,30,84,1,75,12,40,50,84,68,138,10,197,103,40,46,66,12,126,1,30,0,94,4,55,46,39,94,8,72,14,25,1,0,0,0,0,8,37,61,135,87,90,25,22,33,4,0,0,0,1,4,0,44,57,58,78,40,32,72,12,137,124,18,109,123,78,6,59,8,54,21,59,105,114,48,26,10,0,46,2,57,9,43,66,0,60,89,87,10,34,9,37,5,22,0,0,19,1,17,20,56,0,0,1,21,84,10,0,90,13,3,67,0,58,39,102,98,19,39,87,46,89,0,0,22,18,0,71,196,49,42,0,64,87,72,140,36,8,35,6,1,19,0,0,1,0,0,55,69,36,11,91,18,51,2,40,23,61,82,139,56,146,66,32,1,0,18,30,0,0,1,19,3,32,0,87,100,33,0,52,32,68,118,7,142,31,34,107,34,81,19,132,37,80,2,82,34,1,67,52,65,87,6,61,28,5,0,67,3,0,33,95,8,5,35,83,64,35,6,0,0,47,3,79,15,9,31,86,94,1,10,12,63,32,15,41,86,44,30,136,83,20,245,93

Radius of gyration: 21.85 Å; Cα contacts (8 Å, |Δi|>4): 883; chains: 3; bounding box: 59×45×62 Å

Organism: Phasianus colchicus colchicus (NCBI:txid9057)

Nearest PDB structures (foldseek):
  1jhl-assembly1_L  TM=1.009E+00  e=2.826E-23  Mus musculus
  2yc1-assembly2_E  TM=9.852E-01  e=1.886E-17  Homo sapiens
  8zd6-assembly2_I  TM=9.850E-01  e=4.097E-17  Mus musculus
  7s5r-assembly1_L  TM=9.823E-01  e=6.383E-17  Homo sapiens
  8zd6-assembly1_F  TM=9.826E-01  e=7.538E-17  Mus musculus

Sequence (353 aa):
DIELTQSPSYLVASPGETITINCRASKSISKSLAWYQEKPGKTNNLLIYSGSTLQSGIPSRFSGSGSGTDFTLTISSLEPEDFAMYICQQHNEYPWTFGGGTKLEIKRQVQLQQSGAELVRPGASVKLSCKASGYTFISYWINWVKQRPGQGLEWIGNIYPSDSYTNYNQKFKDKATLTVDKSSSTAYMQLSSPTSEDSAVYYCTRDDNYGAMDYWGQGTTVTVKVYGRCELAAAMKRMGLDNYRGYSLGNWVCAAKFESNFNTGATNRNTDGSTDYGILQINSRWWCNDGRTPGSKNLCHIPCSALLSSDITASVNCAKKIVSDGDGMNAWVAWRKHCKGTDVNVWIRGCRL

CATH classification: 1.10.530.10

InterPro domains:
  IPR000974 Glycoside hydrolase, family 22, lysozyme [PR00137] (20-38)
  IPR000974 Glycoside hydrolase, family 22, lysozyme [PR00137] (51-63)
  IPR000974 Glycoside hydrolase, family 22, lysozyme [PR00137] (88-98)
  IPR000974 Glycoside hydrolase, family 22, lysozyme [PR00137] (99-114)
  IPR000974 Glycoside hydrolase, family 22, lysozyme [PR00137] (121-130)
  IPR000974 Glycoside hydrolase, family 22, lysozyme [PR00137] (131-144)
  IPR001916 Glycoside hydrolase, family 22 [PF00062] (19-145)
  IPR001916 Glycoside hydrolase, family 22 [PR00135] (21-31)
  IPR001916 Glycoside hydrolase, family 22 [PR00135] (41-50)
  IPR001916 Glycoside hydrolase, family 22 [PR00135] (68-84)
  IPR001916 Glycoside hydrolase, family 22 [PR00135] (92-101)
  IPR001916 Glycoside hydrolase, family 22 [PR00135] (102-117)
  IPR001916 Glycoside hydrolase, family 22 [PR00135] (122-133)
  IPR001916 Glycoside hydrolase, family 22 [PS51348] (19-147)
  IPR001916 Glycoside hydrolase, family 22 [PTHR11407] (5-146)
  IPR001916 Glycoside hydrolase, family 22 [SM00263] (19-146)
  IPR019799 Glycoside hydrolase family 22 domain [PS00128] (94-112)
  IPR023346 Lysozyme-like domain superfamily [SSF53955] (18-146)

Secondary structure (DSSP, 8-state):
-B--HHHHHHHHHHTT-TTBTTB-HHHHHHHHHHHTSSBTT-EEE-TTS-EEETTTTEETTTT-B-SS-TT---TT-SBGGGGGSSSTHHHHHHHHHHHTSTTGGGGSHHHHHHTTTS-GGGGTTT---/--EEEE---EE--TT--EEEEEEEESS-GGGS-EEEEEE-TTS-EEEEEEEETTTTEEEE-TTTTTTEEEEEETTTTEEEEEESS--GGG-EEEEEEEE-SSSSEEEE---EEEE-/---EEEE-SEEEE-TTS-EEEEEEESS--TT-EEEEEE-TTSPPEEEEETTTEEPTT--TTEEEEESSSEEEEEE-S--TT--SEEEEEE-SSSSPEE---EEEEEP-